Protein AF-A0AAV1QPH6-F1 (afdb_monomer_lite)

InterPro domains:
  IPR007803 Aspartyl/asparaginy/proline hydroxylase [PF05118] (156-274)
  IPR011990 Tetratricopeptide-like helical domain superfamily [G3DSA:1.25.40.10] (2-126)
  IPR011990 Tetratricopeptide-like helical domain superfamily [SSF48452] (5-108)
  IPR019734 Tetratricopeptide repeat [PS50005] (19-52)
  IPR027443 Isopenicillin N synthase-like superfamily [G3DSA:2.60.120.330] (128-274)
  IPR039038 Aspartyl/asparaginyl beta-hydroxylase family [PTHR12366] (1-274)

Secondary structure (DSSP, 8-state):
-HHHHHHHHHHHHH-TT-HHHHHHHHHHHHHTT-HHHHHHHHHHHHHH-TT-HHHHHHHHHHHHHTT-HHHHHHHHHHHHHH--TTT--HHHHHHHHHHHHHTT-TTHHHHHHHHHHTTSSSSSS---SS--TT----S---HHHHS-HHHHHHHHHTHHHHHHHHHHHHHTT-S-SEEP-SS-EEES-EEEEEEEETTEE-TTHHHHSHHHHHHHTT-HHHHT-TT-EEEEEEE-TT-EE-----S-SS-------SS--SSS---EETTEE-

Structure (mmCIF, N/CA/C/O backbone):
data_AF-A0AAV1QPH6-F1
#
_entry.id   AF-A0AAV1QPH6-F1
#
loop_
_atom_site.group_PDB
_atom_site.id
_atom_site.type_symbol
_atom_site.label_atom_id
_atom_site.label_alt_id
_atom_site.label_comp_id
_atom_site.label_asym_id
_atom_site.label_entity_id
_atom_site.label_seq_id
_atom_site.pdbx_PDB_ins_code
_atom_site.Cartn_x
_atom_site.Cartn_y
_atom_site.Cartn_z
_atom_site.occupancy
_atom_site.B_iso_or_equiv
_atom_site.auth_seq_id
_atom_site.auth_comp_id
_atom_site.auth_asym_id
_atom_site.auth_atom_id
_atom_site.pdbx_PDB_model_num
ATOM 1 N N . MET A 1 1 ? 14.556 -19.081 -4.563 1.00 64.88 1 MET A N 1
ATOM 2 C CA . MET A 1 1 ? 14.954 -17.697 -4.914 1.00 64.88 1 MET A CA 1
ATOM 3 C C . MET A 1 1 ? 16.470 -17.529 -4.972 1.00 64.88 1 MET A C 1
ATOM 5 O O . MET A 1 1 ? 16.957 -17.259 -6.055 1.00 64.88 1 MET A O 1
ATOM 9 N N . ARG A 1 2 ? 17.249 -17.807 -3.910 1.00 77.38 2 ARG A N 1
ATOM 10 C CA . ARG A 1 2 ? 18.730 -17.693 -3.964 1.00 77.38 2 ARG A CA 1
ATOM 11 C C . ARG A 1 2 ? 19.412 -18.544 -5.055 1.00 77.38 2 ARG A C 1
ATOM 13 O O . ARG A 1 2 ? 20.317 -18.057 -5.712 1.00 77.38 2 ARG A O 1
ATOM 20 N N . GLY A 1 3 ? 18.938 -19.769 -5.310 1.00 83.75 3 GLY A N 1
ATOM 21 C CA . GLY A 1 3 ? 19.447 -20.595 -6.422 1.00 83.75 3 GLY A CA 1
ATOM 22 C C . GLY A 1 3 ? 19.100 -20.065 -7.824 1.00 83.75 3 GLY A C 1
ATOM 23 O O . GLY A 1 3 ? 19.845 -20.299 -8.769 1.00 83.75 3 GLY A O 1
ATOM 24 N N . SER A 1 4 ? 18.005 -19.303 -7.952 1.00 88.06 4 SER A N 1
ATOM 25 C CA . SER A 1 4 ? 17.640 -18.636 -9.211 1.00 88.06 4 SER A CA 1
ATOM 26 C C . SER A 1 4 ? 18.596 -17.486 -9.509 1.00 88.06 4 SER A C 1
ATOM 28 O O . SER A 1 4 ? 19.025 -17.345 -10.646 1.00 88.06 4 SER A O 1
ATOM 30 N N . LEU A 1 5 ? 18.966 -16.711 -8.481 1.00 92.00 5 LEU A N 1
ATOM 31 C CA . LEU A 1 5 ? 19.903 -15.598 -8.623 1.00 92.00 5 LEU A CA 1
ATOM 32 C C . LEU A 1 5 ? 21.256 -16.076 -9.161 1.00 92.00 5 LEU A C 1
ATOM 34 O O . LEU A 1 5 ? 21.695 -15.589 -10.190 1.00 92.00 5 LEU A O 1
ATOM 38 N N . ALA A 1 6 ? 21.853 -17.100 -8.540 1.00 92.50 6 ALA A N 1
ATOM 39 C CA . ALA A 1 6 ? 23.135 -17.651 -8.992 1.00 92.50 6 ALA A CA 1
ATOM 40 C C . ALA A 1 6 ? 23.088 -18.173 -10.444 1.00 92.50 6 ALA A C 1
ATOM 42 O O . ALA A 1 6 ? 24.078 -18.116 -11.171 1.00 92.50 6 ALA A O 1
ATOM 43 N N . THR A 1 7 ? 21.930 -18.683 -10.876 1.00 95.94 7 THR A N 1
ATOM 44 C CA . THR A 1 7 ? 21.728 -19.130 -12.261 1.00 95.94 7 THR A CA 1
ATOM 45 C C . THR A 1 7 ? 21.678 -17.940 -13.220 1.00 95.94 7 THR A C 1
ATOM 47 O O . THR A 1 7 ? 22.348 -17.969 -14.248 1.00 95.94 7 THR A O 1
ATOM 50 N N . LEU A 1 8 ? 20.938 -16.884 -12.871 1.00 95.81 8 LEU A N 1
ATOM 51 C CA . LEU A 1 8 ? 20.831 -15.661 -13.672 1.00 95.81 8 LEU A CA 1
ATOM 52 C C . LEU A 1 8 ? 22.159 -14.899 -13.747 1.00 95.81 8 LEU A C 1
ATOM 54 O O . LEU A 1 8 ? 22.544 -14.467 -14.827 1.00 95.81 8 LEU A O 1
ATOM 58 N N . GLU A 1 9 ? 22.912 -14.818 -12.648 1.00 94.69 9 GLU A N 1
ATOM 59 C CA . GLU A 1 9 ? 24.262 -14.238 -12.636 1.00 94.69 9 GLU A CA 1
ATOM 60 C C . GLU A 1 9 ? 25.189 -14.982 -13.609 1.00 94.69 9 GLU A C 1
ATOM 62 O O . GLU A 1 9 ? 25.898 -14.357 -14.398 1.00 94.69 9 GLU A O 1
ATOM 67 N N . LYS A 1 10 ? 25.141 -16.321 -13.617 1.00 95.94 10 LYS A N 1
ATOM 68 C CA . LYS A 1 10 ? 25.910 -17.134 -14.567 1.00 95.94 10 LYS A CA 1
ATOM 69 C C . LYS A 1 10 ? 25.444 -16.939 -16.013 1.00 95.94 10 LYS A C 1
ATOM 71 O O . LYS A 1 10 ? 26.278 -16.917 -16.913 1.00 95.94 10 LYS A O 1
ATOM 76 N N . LEU A 1 11 ? 24.139 -16.808 -16.251 1.00 96.38 11 LEU A N 1
ATOM 77 C CA . LEU A 1 11 ? 23.600 -16.559 -17.590 1.00 96.38 11 LEU A CA 1
ATOM 78 C C . LEU A 1 11 ? 24.060 -15.204 -18.136 1.00 96.38 11 LEU A C 1
ATOM 80 O O . LEU A 1 11 ? 24.560 -15.157 -19.253 1.00 96.38 11 LEU A O 1
ATOM 84 N N . VAL A 1 12 ? 23.995 -14.140 -17.334 1.00 96.25 12 VAL A N 1
ATOM 85 C CA . VAL A 1 12 ? 24.482 -12.808 -17.732 1.00 96.25 12 VAL A CA 1
ATOM 86 C C . VAL A 1 12 ? 25.997 -12.808 -17.972 1.00 96.25 12 VAL A C 1
ATOM 88 O O . VAL A 1 12 ? 26.466 -12.148 -18.891 1.00 96.25 12 VAL A O 1
ATOM 91 N N . GLN A 1 13 ? 26.776 -13.591 -17.216 1.00 95.12 13 GLN A N 1
ATOM 92 C CA . GLN A 1 13 ? 28.212 -13.763 -17.487 1.00 95.12 13 GLN A CA 1
ATOM 93 C C . GLN A 1 13 ? 28.491 -14.458 -18.828 1.00 95.12 13 GLN A C 1
ATOM 95 O O . GLN A 1 13 ? 29.463 -14.121 -19.500 1.00 95.12 13 GLN A O 1
ATOM 100 N N . LEU A 1 14 ? 27.672 -15.444 -19.204 1.00 96.94 14 LEU A N 1
ATOM 101 C CA . LEU A 1 14 ? 27.815 -16.172 -20.469 1.00 96.94 14 LEU A CA 1
ATOM 102 C C . LEU A 1 14 ? 27.287 -15.372 -21.669 1.00 96.94 14 LEU A C 1
ATOM 104 O O . LEU A 1 14 ? 27.797 -15.537 -22.775 1.00 96.94 14 LEU A O 1
ATOM 108 N N . PHE A 1 15 ? 26.296 -14.506 -21.447 1.00 95.81 15 PHE A N 1
ATOM 109 C CA . PHE A 1 15 ? 25.613 -13.715 -22.472 1.00 95.81 15 PHE A CA 1
ATOM 110 C C . PHE A 1 15 ? 25.538 -12.229 -22.061 1.00 95.81 15 PHE A C 1
ATOM 112 O O . PHE A 1 15 ? 24.456 -11.715 -21.781 1.00 95.81 15 PHE A O 1
ATOM 119 N N . PRO A 1 16 ? 26.676 -11.510 -22.017 1.00 91.50 16 PRO A N 1
ATOM 120 C CA . PRO A 1 16 ? 26.746 -10.157 -21.453 1.00 91.50 16 PRO A CA 1
ATOM 121 C C . PRO A 1 16 ? 25.992 -9.090 -22.258 1.00 91.50 16 PRO A C 1
ATOM 123 O O . PRO A 1 16 ? 25.690 -8.029 -21.717 1.00 91.50 16 PRO A O 1
ATOM 126 N N . GLU A 1 17 ? 25.664 -9.359 -23.520 1.00 90.50 17 GLU A N 1
ATOM 127 C CA . GLU A 1 17 ? 24.919 -8.439 -24.393 1.00 90.50 17 GLU A CA 1
ATOM 128 C C . GLU A 1 17 ? 23.403 -8.706 -24.394 1.00 90.50 17 GLU A C 1
ATOM 130 O O . GLU A 1 17 ? 22.643 -7.965 -25.012 1.00 90.50 17 GLU A O 1
ATOM 135 N N . ASP A 1 18 ? 22.941 -9.752 -23.701 1.00 93.31 18 ASP A N 1
ATOM 136 C CA . ASP A 1 18 ? 21.520 -10.090 -23.635 1.00 93.31 18 ASP A CA 1
ATOM 137 C C . ASP A 1 18 ? 20.810 -9.234 -22.571 1.00 93.31 18 ASP A C 1
ATOM 139 O O . ASP A 1 18 ? 20.876 -9.488 -21.362 1.00 93.31 18 ASP A O 1
ATOM 143 N N . ALA A 1 19 ? 20.128 -8.185 -23.035 1.00 91.50 19 ALA A N 1
ATOM 144 C CA . ALA A 1 19 ? 19.363 -7.279 -22.185 1.00 91.50 19 ALA A CA 1
ATOM 145 C C . ALA A 1 19 ? 18.198 -7.977 -21.462 1.00 91.50 19 ALA A C 1
ATOM 147 O O . ALA A 1 19 ? 17.905 -7.624 -20.320 1.00 91.50 19 ALA A O 1
ATOM 148 N N . ALA A 1 20 ? 17.574 -8.999 -22.059 1.00 93.19 20 ALA A N 1
ATOM 149 C CA . ALA A 1 20 ? 16.479 -9.725 -21.417 1.00 93.19 20 ALA A CA 1
ATOM 150 C C . ALA A 1 20 ? 16.981 -10.528 -20.207 1.00 93.19 20 ALA A C 1
ATOM 152 O O . ALA A 1 20 ? 16.367 -10.484 -19.142 1.00 93.19 20 ALA A O 1
ATOM 153 N N . LEU A 1 21 ? 18.151 -11.169 -20.316 1.00 95.88 21 LEU A N 1
ATOM 154 C CA . LEU A 1 21 ? 18.775 -11.863 -19.182 1.00 95.88 21 LEU A CA 1
ATOM 155 C C . LEU A 1 21 ? 19.196 -10.903 -18.061 1.00 95.88 21 LEU A C 1
ATOM 157 O O . LEU A 1 21 ? 19.063 -11.237 -16.879 1.00 95.88 21 LEU A O 1
ATOM 161 N N . LYS A 1 22 ? 19.669 -9.699 -18.406 1.00 95.94 22 LYS A N 1
ATOM 162 C CA . LYS A 1 22 ? 19.924 -8.642 -17.413 1.00 95.94 22 LYS A CA 1
ATOM 163 C C . LYS A 1 22 ? 18.627 -8.184 -16.746 1.00 95.94 22 LYS A C 1
ATOM 165 O O . LYS A 1 22 ? 18.582 -8.074 -15.524 1.00 95.94 22 LYS A O 1
ATOM 170 N N . ASN A 1 23 ? 17.562 -7.987 -17.514 1.00 95.81 23 ASN A N 1
ATOM 171 C CA . ASN A 1 23 ? 16.246 -7.637 -16.987 1.00 95.81 23 ASN A CA 1
ATOM 172 C C . ASN A 1 23 ? 15.730 -8.703 -15.998 1.00 95.81 23 ASN A C 1
ATOM 174 O O . ASN A 1 23 ? 15.344 -8.364 -14.876 1.00 95.81 23 ASN A O 1
ATOM 178 N N . ASP A 1 24 ? 15.839 -9.990 -16.334 1.00 96.19 24 ASP A N 1
ATOM 179 C CA . ASP A 1 24 ? 15.482 -11.095 -15.433 1.00 96.19 24 ASP A CA 1
ATOM 180 C C . ASP A 1 24 ? 16.341 -11.122 -14.157 1.00 96.19 24 ASP A C 1
ATOM 182 O O . ASP A 1 24 ? 15.832 -11.350 -13.051 1.00 96.19 24 ASP A O 1
ATOM 186 N N . LEU A 1 25 ? 17.645 -10.845 -14.277 1.00 96.69 25 LEU A N 1
ATOM 187 C CA . LEU A 1 25 ? 18.543 -10.698 -13.129 1.00 96.69 25 LEU A CA 1
ATOM 188 C C . LEU A 1 25 ? 18.096 -9.543 -12.213 1.00 96.69 25 LEU A C 1
ATOM 190 O O . LEU A 1 25 ? 18.049 -9.703 -10.989 1.00 96.69 25 LEU A O 1
ATOM 194 N N . GLY A 1 26 ? 17.703 -8.408 -12.795 1.00 96.69 26 GLY A N 1
ATOM 195 C CA . GLY A 1 26 ? 17.138 -7.270 -12.072 1.00 96.69 26 GLY A CA 1
ATOM 196 C C . GLY A 1 26 ? 15.878 -7.645 -11.285 1.00 96.69 26 GLY A C 1
ATOM 197 O O . GLY A 1 26 ? 15.762 -7.318 -10.099 1.00 96.69 26 GLY A O 1
ATOM 198 N N . VAL A 1 27 ? 14.955 -8.398 -11.894 1.00 96.12 27 VAL A N 1
ATOM 199 C CA . VAL A 1 27 ? 13.762 -8.933 -11.211 1.00 96.12 27 VAL A CA 1
ATOM 200 C C . VAL A 1 27 ? 14.148 -9.861 -10.057 1.00 96.12 27 VAL A C 1
ATOM 202 O O . VAL A 1 27 ? 13.572 -9.761 -8.971 1.00 96.12 27 VAL A O 1
ATOM 205 N N . ALA A 1 28 ? 15.133 -10.742 -10.242 1.00 95.88 28 ALA A N 1
ATOM 206 C CA . ALA A 1 28 ? 15.574 -11.649 -9.185 1.00 95.88 28 ALA A CA 1
ATOM 207 C C . ALA A 1 28 ? 16.140 -10.906 -7.964 1.00 95.88 28 ALA A C 1
ATOM 209 O O . ALA A 1 28 ? 15.835 -11.290 -6.828 1.00 95.88 28 ALA A O 1
ATOM 210 N N . TYR A 1 29 ? 16.895 -9.823 -8.176 1.00 96.25 29 TYR A N 1
ATOM 211 C CA . TYR A 1 29 ? 17.341 -8.951 -7.088 1.00 96.25 29 TYR A CA 1
ATOM 212 C C . TYR A 1 29 ? 16.157 -8.293 -6.360 1.00 96.25 29 TYR A C 1
ATOM 214 O O . TYR A 1 29 ? 16.103 -8.350 -5.129 1.00 96.25 29 TYR A O 1
ATOM 222 N N . LEU A 1 30 ? 15.161 -7.766 -7.087 1.00 94.44 30 LEU A N 1
ATOM 223 C CA . LEU A 1 30 ? 13.949 -7.183 -6.485 1.00 94.44 30 LEU A CA 1
ATOM 224 C C . LEU A 1 30 ? 13.175 -8.192 -5.631 1.00 94.44 30 LEU A C 1
ATOM 226 O O . LEU A 1 30 ? 12.764 -7.881 -4.513 1.00 94.44 30 LEU A O 1
ATOM 230 N N . LEU A 1 31 ? 13.005 -9.420 -6.123 1.00 92.81 31 LEU A N 1
ATOM 231 C CA . LEU A 1 31 ? 12.319 -10.484 -5.389 1.00 92.81 31 LEU A CA 1
ATOM 232 C C . LEU A 1 31 ? 13.048 -10.871 -4.093 1.00 92.81 31 LEU A C 1
ATOM 234 O O . LEU A 1 31 ? 12.416 -11.304 -3.129 1.00 92.81 31 LEU A O 1
ATOM 238 N N . LEU A 1 32 ? 14.372 -10.711 -4.051 1.00 93.31 32 LEU A N 1
ATOM 239 C CA . LEU A 1 32 ? 15.190 -10.925 -2.856 1.00 93.31 32 LEU A CA 1
ATOM 240 C C . LEU A 1 32 ? 15.260 -9.694 -1.936 1.00 93.31 32 LEU A C 1
ATOM 242 O O . LEU A 1 32 ? 15.860 -9.788 -0.864 1.00 93.31 32 LEU A O 1
ATOM 246 N N . GLY A 1 33 ? 14.638 -8.575 -2.321 1.00 92.00 33 GLY A N 1
ATOM 247 C CA . GLY A 1 33 ? 14.677 -7.307 -1.592 1.00 92.00 33 GLY A CA 1
ATOM 248 C C . GLY A 1 33 ? 15.975 -6.516 -1.779 1.00 92.00 33 GLY A C 1
ATOM 249 O O . GLY A 1 33 ? 16.202 -5.544 -1.059 1.00 92.00 33 GLY A O 1
ATOM 250 N N . ASP A 1 34 ? 16.833 -6.907 -2.725 1.00 94.38 34 ASP A N 1
ATOM 251 C CA . ASP A 1 34 ? 18.059 -6.180 -3.051 1.00 94.38 34 ASP A CA 1
ATOM 252 C C . ASP A 1 34 ? 17.788 -5.094 -4.100 1.00 94.38 34 ASP A C 1
ATOM 254 O O . ASP A 1 34 ? 18.141 -5.205 -5.277 1.00 94.38 34 ASP A O 1
ATOM 258 N N . ASN A 1 35 ? 17.152 -4.008 -3.659 1.00 94.19 35 ASN A N 1
ATOM 259 C CA . ASN A 1 35 ? 16.847 -2.875 -4.533 1.00 94.19 35 ASN A CA 1
ATOM 260 C C . ASN A 1 35 ? 18.121 -2.219 -5.091 1.00 94.19 35 ASN A C 1
ATOM 262 O O . ASN A 1 35 ? 18.100 -1.713 -6.208 1.00 94.19 35 ASN A O 1
ATOM 266 N N . LYS A 1 36 ? 19.239 -2.252 -4.349 1.00 95.50 36 LYS A N 1
ATOM 267 C CA . LYS A 1 36 ? 20.522 -1.681 -4.795 1.00 95.50 36 LYS A CA 1
ATOM 268 C C . LYS A 1 36 ? 21.142 -2.514 -5.915 1.00 95.50 36 LYS A C 1
ATOM 270 O O . LYS A 1 36 ? 21.646 -1.950 -6.884 1.00 95.50 36 LYS A O 1
ATOM 275 N N . GLY A 1 37 ? 21.111 -3.840 -5.788 1.00 95.75 37 GLY A N 1
ATOM 276 C CA . GLY A 1 37 ? 21.521 -4.774 -6.833 1.00 95.75 37 GLY A CA 1
ATOM 277 C C . GLY A 1 37 ? 20.697 -4.587 -8.100 1.00 95.75 37 GLY A C 1
ATOM 278 O O . GLY A 1 37 ? 21.265 -4.308 -9.152 1.00 95.75 37 GLY A O 1
ATOM 279 N N . ALA A 1 38 ? 19.368 -4.618 -7.969 1.00 97.38 38 ALA A N 1
ATOM 280 C CA . ALA A 1 38 ? 18.451 -4.419 -9.089 1.00 97.38 38 ALA A CA 1
ATOM 281 C C . ALA A 1 38 ? 18.676 -3.080 -9.803 1.00 97.38 38 ALA A C 1
ATOM 283 O O . ALA A 1 38 ? 18.704 -3.026 -11.029 1.00 97.38 38 ALA A O 1
ATOM 284 N N . LYS A 1 39 ? 18.881 -2.002 -9.038 1.00 98.06 39 LYS A N 1
ATOM 285 C CA . LYS A 1 39 ? 19.096 -0.664 -9.590 1.00 98.06 39 LYS A CA 1
ATOM 286 C C . LYS A 1 39 ? 20.301 -0.603 -10.520 1.00 98.06 39 LYS A C 1
ATOM 288 O O . LYS A 1 39 ? 20.164 -0.104 -11.628 1.00 98.06 39 LYS A O 1
ATOM 293 N N . ARG A 1 40 ? 21.442 -1.146 -10.082 1.00 97.50 40 ARG A N 1
ATOM 294 C CA . ARG A 1 40 ? 22.673 -1.180 -10.888 1.00 97.50 40 ARG A CA 1
ATOM 295 C C . ARG A 1 40 ? 22.456 -1.922 -12.202 1.00 97.50 40 ARG A C 1
ATOM 297 O O . ARG A 1 40 ? 22.863 -1.437 -13.246 1.00 97.50 40 ARG A O 1
ATOM 304 N N . VAL A 1 41 ? 21.758 -3.058 -12.148 1.00 97.56 41 VAL A N 1
ATOM 305 C CA . VAL A 1 41 ? 21.449 -3.853 -13.343 1.00 97.56 41 VAL A CA 1
ATOM 306 C C . VAL A 1 41 ? 20.621 -3.046 -14.344 1.00 97.56 41 VAL A C 1
ATOM 308 O O . VAL A 1 41 ? 20.974 -2.990 -15.518 1.00 97.56 41 VAL A O 1
ATOM 311 N N . TYR A 1 42 ? 19.560 -2.368 -13.899 1.00 98.25 42 TYR A N 1
ATOM 312 C CA . TYR A 1 42 ? 18.749 -1.551 -14.807 1.00 98.25 42 TYR A CA 1
ATOM 313 C C . TYR A 1 42 ? 19.470 -0.283 -15.286 1.00 98.25 42 TYR A C 1
ATOM 315 O O . TYR A 1 42 ? 19.230 0.150 -16.408 1.00 98.25 42 TYR A O 1
ATOM 323 N N . GLU A 1 43 ? 20.384 0.288 -14.496 1.00 97.88 43 GLU A N 1
ATOM 324 C CA . GLU A 1 43 ? 21.266 1.375 -14.951 1.00 97.88 43 GLU A CA 1
ATOM 325 C C . GLU A 1 43 ? 22.194 0.906 -16.082 1.00 97.88 43 GLU A C 1
ATOM 327 O O . GLU A 1 43 ? 22.349 1.616 -17.074 1.00 97.88 43 GLU A O 1
ATOM 332 N N . GLU A 1 44 ? 22.753 -0.304 -15.988 1.00 96.31 44 GLU A N 1
ATOM 333 C CA . GLU A 1 44 ? 23.561 -0.906 -17.057 1.00 96.31 44 GLU A CA 1
ATOM 334 C C . GLU A 1 44 ? 22.738 -1.190 -18.321 1.00 96.31 44 GLU A C 1
ATOM 336 O O . GLU A 1 44 ? 23.205 -0.915 -19.427 1.00 96.31 44 GLU A O 1
ATOM 341 N N . VAL A 1 45 ? 21.510 -1.706 -18.177 1.00 97.19 45 VAL A N 1
ATOM 342 C CA . VAL A 1 45 ? 20.609 -1.932 -19.322 1.00 97.19 45 VAL A CA 1
ATOM 343 C C . VAL A 1 45 ? 20.271 -0.608 -20.003 1.00 97.19 45 VAL A C 1
ATOM 345 O O . VAL A 1 45 ? 20.457 -0.485 -21.210 1.00 97.19 45 VAL A O 1
ATOM 348 N N . LEU A 1 46 ? 19.857 0.411 -19.244 1.00 97.69 46 LEU A N 1
ATOM 349 C CA . LEU A 1 46 ? 19.465 1.714 -19.792 1.00 97.69 46 LEU A CA 1
ATOM 350 C C . LEU A 1 46 ? 20.645 2.513 -20.365 1.00 97.69 46 LEU A C 1
ATOM 352 O O . LEU A 1 46 ? 20.432 3.361 -21.229 1.00 97.69 46 LEU A O 1
ATOM 356 N N . ALA A 1 47 ? 21.882 2.242 -19.934 1.00 96.12 47 ALA A N 1
ATOM 357 C CA . ALA A 1 47 ? 23.078 2.835 -20.531 1.00 96.12 47 ALA A CA 1
ATOM 358 C C . ALA A 1 47 ? 23.332 2.337 -21.966 1.00 96.12 47 ALA A C 1
ATOM 360 O O . ALA A 1 47 ? 23.862 3.085 -22.788 1.00 96.12 47 ALA A O 1
ATOM 361 N N . VAL A 1 48 ? 22.953 1.091 -22.270 1.00 94.44 48 VAL A N 1
ATOM 362 C CA . VAL A 1 48 ? 23.129 0.470 -23.595 1.00 94.44 48 VAL A CA 1
ATOM 363 C C . VAL A 1 48 ? 21.868 0.604 -24.449 1.00 94.44 48 VAL A C 1
ATOM 365 O O . VAL A 1 48 ? 21.949 0.922 -25.635 1.00 94.44 48 VAL A O 1
ATOM 368 N N . ALA A 1 49 ? 20.699 0.409 -23.842 1.00 94.88 49 ALA A N 1
ATOM 369 C CA . ALA A 1 49 ? 19.391 0.481 -24.476 1.00 94.88 49 ALA A CA 1
ATOM 370 C C . ALA A 1 49 ? 18.486 1.491 -23.740 1.00 94.88 49 ALA A C 1
ATOM 372 O O . ALA A 1 49 ? 17.577 1.095 -23.009 1.00 94.88 49 ALA A O 1
ATOM 373 N N . PRO A 1 50 ? 18.660 2.812 -23.960 1.00 96.50 50 PRO A N 1
ATOM 374 C CA . PRO A 1 50 ? 17.846 3.843 -23.302 1.00 96.50 50 PRO A CA 1
ATOM 375 C C . PRO A 1 50 ? 16.344 3.766 -23.610 1.00 96.50 50 PRO A C 1
ATOM 377 O O . PRO A 1 50 ? 15.548 4.447 -22.969 1.00 96.50 50 PRO A O 1
ATOM 380 N N . GLY A 1 51 ? 15.955 2.999 -24.632 1.00 96.19 51 GLY A N 1
ATOM 381 C CA . GLY A 1 51 ? 14.568 2.767 -25.028 1.00 96.19 51 GLY A CA 1
ATOM 382 C C . GLY A 1 51 ? 13.892 1.575 -24.345 1.00 96.19 51 GLY A C 1
ATOM 383 O O . GLY A 1 51 ? 12.679 1.482 -24.473 1.00 96.19 51 GLY A O 1
ATOM 384 N N . ASP A 1 52 ? 14.635 0.719 -23.629 1.00 97.94 52 ASP A N 1
ATOM 385 C CA . ASP A 1 52 ? 14.118 -0.523 -23.029 1.00 97.94 52 ASP A CA 1
ATOM 386 C C . ASP A 1 52 ? 13.026 -0.213 -21.991 1.00 97.94 52 ASP A C 1
ATOM 388 O O . ASP A 1 52 ? 13.279 0.306 -20.897 1.00 97.94 52 ASP A O 1
ATOM 392 N N . GLY A 1 53 ? 11.779 -0.481 -22.367 1.00 98.31 53 GLY A N 1
ATOM 393 C CA . GLY A 1 53 ? 10.594 -0.158 -21.589 1.00 98.31 53 GLY A CA 1
ATOM 394 C C . GLY A 1 53 ? 10.496 -0.981 -20.311 1.00 98.31 53 GLY A C 1
ATOM 395 O O . GLY A 1 53 ? 10.081 -0.457 -19.271 1.00 98.31 53 GLY A O 1
ATOM 396 N N . PHE A 1 54 ? 10.933 -2.243 -20.358 1.00 98.38 54 PHE A N 1
ATOM 397 C CA . PHE A 1 54 ? 10.974 -3.125 -19.193 1.00 98.38 54 PHE A CA 1
ATOM 398 C C . PHE A 1 54 ? 11.930 -2.592 -18.119 1.00 98.38 54 PHE A C 1
ATOM 400 O O . PHE A 1 54 ? 11.558 -2.489 -16.943 1.00 98.38 54 PHE A O 1
ATOM 407 N N . ALA A 1 55 ? 13.140 -2.196 -18.507 1.00 98.38 55 ALA A N 1
ATOM 408 C CA . ALA A 1 55 ? 14.118 -1.601 -17.612 1.00 98.38 55 ALA A CA 1
ATOM 409 C C . ALA A 1 55 ? 13.622 -0.258 -17.065 1.00 98.38 55 ALA A C 1
ATOM 411 O O . ALA A 1 55 ? 13.760 -0.004 -15.866 1.00 98.38 55 ALA A O 1
ATOM 412 N N . LYS A 1 56 ? 12.964 0.571 -17.892 1.00 98.75 56 LYS A N 1
ATOM 413 C CA . LYS A 1 56 ? 12.371 1.844 -17.448 1.00 98.75 56 LYS A CA 1
ATOM 414 C C . LYS A 1 56 ? 11.332 1.655 -16.343 1.00 98.75 56 LYS A C 1
ATOM 416 O O . LYS A 1 56 ? 11.454 2.294 -15.297 1.00 98.75 56 LYS A O 1
ATOM 421 N N . VAL A 1 57 ? 10.342 0.771 -16.513 1.00 98.62 57 VAL A N 1
ATOM 422 C CA . VAL A 1 57 ? 9.306 0.589 -15.476 1.00 98.62 57 VAL A CA 1
ATOM 423 C C . VAL A 1 57 ? 9.892 0.078 -14.156 1.00 98.62 57 VAL A C 1
ATOM 425 O O . VAL A 1 57 ? 9.501 0.547 -13.083 1.00 98.62 57 VAL A O 1
ATOM 428 N N . HIS A 1 58 ? 10.876 -0.824 -14.207 1.00 98.62 58 HIS A N 1
ATOM 429 C CA . HIS A 1 58 ? 11.516 -1.350 -13.002 1.00 98.62 58 HIS A CA 1
ATOM 430 C C . HIS A 1 58 ? 12.460 -0.334 -12.349 1.00 98.62 58 HIS A C 1
ATOM 432 O O . HIS A 1 58 ? 12.456 -0.204 -11.123 1.00 98.62 58 HIS A O 1
ATOM 438 N N . TYR A 1 59 ? 13.214 0.437 -13.135 1.00 98.62 59 TYR A N 1
ATOM 439 C CA . TYR A 1 59 ? 14.039 1.526 -12.618 1.00 98.62 59 TYR A CA 1
ATOM 440 C C . TYR A 1 59 ? 13.175 2.599 -11.949 1.00 98.62 59 TYR A C 1
ATOM 442 O O . TYR A 1 59 ? 13.423 2.969 -10.800 1.00 98.62 59 TYR A O 1
ATOM 450 N N . GLY A 1 60 ? 12.092 3.023 -12.605 1.00 98.56 60 GLY A N 1
ATOM 451 C CA . GLY A 1 60 ? 11.121 3.957 -12.039 1.00 98.56 60 GLY A CA 1
ATOM 452 C C . GLY A 1 60 ? 10.480 3.431 -10.748 1.00 98.56 60 GLY A C 1
ATOM 453 O O . GLY A 1 60 ? 10.400 4.156 -9.754 1.00 98.56 60 GLY A O 1
ATOM 454 N N . PHE A 1 61 ? 10.110 2.147 -10.700 1.00 98.19 61 PHE A N 1
ATOM 455 C CA . PHE A 1 61 ? 9.632 1.495 -9.476 1.00 98.19 61 PHE A CA 1
ATOM 456 C C . PHE A 1 61 ? 10.659 1.580 -8.333 1.00 98.19 61 PHE A C 1
ATOM 458 O O . PHE A 1 61 ? 10.303 1.931 -7.203 1.00 98.19 61 PHE A O 1
ATOM 465 N N . ILE A 1 62 ? 11.938 1.315 -8.622 1.00 97.94 62 ILE A N 1
ATOM 466 C CA . ILE A 1 62 ? 13.022 1.403 -7.637 1.00 97.94 62 ILE A CA 1
ATOM 467 C C . ILE A 1 62 ? 13.197 2.840 -7.144 1.00 97.94 62 ILE A C 1
ATOM 469 O O . ILE A 1 62 ? 13.208 3.050 -5.930 1.00 97.94 62 ILE A O 1
ATOM 473 N N . LEU A 1 63 ? 13.273 3.829 -8.042 1.00 98.19 63 LEU A N 1
ATOM 474 C CA . LEU A 1 63 ? 13.381 5.246 -7.669 1.00 98.19 63 LEU A CA 1
ATOM 475 C C . LEU A 1 63 ? 12.249 5.647 -6.722 1.00 98.19 63 LEU A C 1
ATOM 477 O O . LEU A 1 63 ? 12.487 6.232 -5.663 1.00 98.19 63 LEU A O 1
ATOM 481 N N . LYS A 1 64 ? 11.018 5.242 -7.036 1.00 96.75 64 LYS A N 1
ATOM 482 C CA . LYS A 1 64 ? 9.872 5.513 -6.175 1.00 96.75 64 LYS A CA 1
ATOM 483 C C . LYS A 1 64 ? 10.015 4.861 -4.793 1.00 96.75 64 LYS A C 1
ATOM 485 O O . LYS A 1 64 ? 9.651 5.478 -3.790 1.00 96.75 64 LYS A O 1
ATOM 490 N N . SER A 1 65 ? 10.540 3.635 -4.721 1.00 93.00 65 SER A N 1
ATOM 491 C CA . SER A 1 65 ? 10.811 2.948 -3.446 1.00 93.00 65 SER A CA 1
ATOM 492 C C . SER A 1 65 ? 11.888 3.652 -2.606 1.00 93.00 65 SER A C 1
ATOM 494 O O . SER A 1 65 ? 11.813 3.635 -1.381 1.00 93.00 65 SER A O 1
ATOM 496 N N . GLU A 1 66 ? 12.829 4.348 -3.254 1.00 94.31 66 GLU A N 1
ATOM 497 C CA . GLU A 1 66 ? 13.829 5.226 -2.625 1.00 94.31 66 GLU A CA 1
ATOM 498 C C . GLU A 1 66 ? 13.272 6.624 -2.280 1.00 94.31 66 GLU A C 1
ATOM 500 O O . GLU A 1 66 ? 14.033 7.517 -1.912 1.00 94.31 66 GLU A O 1
ATOM 505 N N . ASN A 1 67 ? 11.957 6.836 -2.411 1.00 94.25 67 ASN A N 1
ATOM 506 C CA . ASN A 1 67 ? 11.278 8.124 -2.239 1.00 94.25 67 ASN A CA 1
ATOM 507 C C . ASN A 1 67 ? 11.720 9.222 -3.233 1.00 94.25 67 ASN A C 1
ATOM 509 O O . ASN A 1 67 ? 11.458 10.404 -3.013 1.00 94.25 67 ASN A O 1
ATOM 513 N N . LYS A 1 68 ? 12.338 8.839 -4.356 1.00 97.00 68 LYS A N 1
ATOM 514 C CA . LYS A 1 68 ? 12.660 9.712 -5.497 1.00 97.00 68 LYS A CA 1
ATOM 515 C C . LYS A 1 68 ? 11.441 9.850 -6.403 1.00 97.00 68 LYS A C 1
ATOM 517 O O . LYS A 1 68 ? 11.357 9.268 -7.486 1.00 97.00 68 LYS A O 1
ATOM 522 N N . ILE A 1 69 ? 10.412 10.503 -5.858 1.00 97.62 69 ILE A N 1
ATOM 523 C CA . ILE A 1 69 ? 9.063 10.507 -6.431 1.00 97.62 69 ILE A CA 1
ATOM 524 C C . ILE A 1 69 ? 9.056 11.181 -7.803 1.00 97.62 69 ILE A C 1
ATOM 526 O O . ILE A 1 69 ? 8.609 10.564 -8.768 1.00 97.62 69 ILE A O 1
ATOM 530 N N . ALA A 1 70 ? 9.579 12.404 -7.906 1.00 98.12 70 ALA A N 1
ATOM 531 C CA . ALA A 1 70 ? 9.582 13.155 -9.158 1.00 98.12 70 ALA A CA 1
ATOM 532 C C . ALA A 1 70 ? 10.429 12.461 -10.236 1.00 98.12 70 ALA A C 1
ATOM 534 O O . ALA A 1 70 ? 9.999 12.362 -11.383 1.00 98.12 70 ALA A O 1
ATOM 535 N N . GLU A 1 71 ? 11.587 11.906 -9.860 1.00 98.44 71 GLU A N 1
ATOM 536 C CA . GLU A 1 71 ? 12.458 11.195 -10.796 1.00 98.44 71 GLU A CA 1
ATOM 537 C C . GLU A 1 71 ? 11.838 9.884 -11.295 1.00 98.44 71 GLU A C 1
ATOM 539 O O . GLU A 1 71 ? 12.123 9.469 -12.412 1.00 98.44 71 GLU A O 1
ATOM 544 N N . SER A 1 72 ? 10.979 9.229 -10.504 1.00 98.69 72 SER A N 1
ATOM 545 C CA . SER A 1 72 ? 10.343 7.961 -10.897 1.00 98.69 72 SER A CA 1
ATOM 546 C C . SER A 1 72 ? 9.311 8.091 -12.019 1.00 98.69 72 SER A C 1
ATOM 548 O O . SER A 1 72 ? 9.136 7.157 -12.804 1.00 98.69 72 SER A O 1
ATOM 550 N N . ILE A 1 73 ? 8.630 9.237 -12.093 1.00 98.81 73 ILE A N 1
ATOM 551 C CA . ILE A 1 73 ? 7.483 9.471 -12.979 1.00 98.81 73 ILE A CA 1
ATOM 552 C C . ILE A 1 73 ? 7.829 9.280 -14.463 1.00 98.81 73 ILE A C 1
ATOM 554 O O . ILE A 1 73 ? 7.131 8.489 -15.099 1.00 98.81 73 ILE A O 1
ATOM 558 N N . PRO A 1 74 ? 8.864 9.933 -15.038 1.00 98.62 74 PRO A N 1
ATOM 559 C CA . PRO A 1 74 ? 9.166 9.781 -16.463 1.00 98.62 74 PRO A CA 1
ATOM 560 C C . PRO A 1 74 ? 9.488 8.331 -16.837 1.00 98.62 74 PRO A C 1
ATOM 562 O O . PRO A 1 74 ? 8.952 7.829 -17.817 1.00 98.62 74 PRO A O 1
ATOM 565 N N . TYR A 1 75 ? 10.258 7.612 -16.015 1.00 98.81 75 TYR A N 1
ATOM 566 C CA . TYR A 1 75 ? 10.601 6.211 -16.279 1.00 98.81 75 TYR A CA 1
ATOM 567 C C . TYR A 1 75 ? 9.387 5.279 -16.218 1.00 98.81 75 TYR A C 1
ATOM 569 O O . TYR A 1 75 ? 9.199 4.450 -17.106 1.00 98.81 75 TYR A O 1
ATOM 577 N N . LEU A 1 76 ? 8.533 5.424 -15.200 1.00 98.81 76 LEU A N 1
ATOM 578 C CA . LEU A 1 76 ? 7.301 4.637 -15.104 1.00 98.81 76 LEU A CA 1
ATOM 579 C C . LEU A 1 76 ? 6.362 4.924 -16.280 1.00 98.81 76 LEU A C 1
ATOM 581 O O . LEU A 1 76 ? 5.795 3.993 -16.849 1.00 98.81 76 LEU A O 1
ATOM 585 N N . LYS A 1 77 ? 6.214 6.201 -16.646 1.00 98.75 77 LYS A N 1
ATOM 586 C CA . LYS A 1 77 ? 5.362 6.641 -17.749 1.00 98.75 77 LYS A CA 1
ATOM 587 C C . LYS A 1 77 ? 5.863 6.116 -19.092 1.00 98.75 77 LYS A C 1
ATOM 589 O O . LYS A 1 77 ? 5.131 5.400 -19.762 1.00 98.75 77 LYS A O 1
ATOM 594 N N . GLU A 1 78 ? 7.106 6.416 -19.458 1.00 98.69 78 GLU A N 1
ATOM 595 C CA . GLU A 1 78 ? 7.685 5.993 -20.737 1.00 98.69 78 GLU A CA 1
ATOM 596 C C . GLU A 1 78 ? 7.761 4.468 -20.852 1.00 98.69 78 GLU A C 1
ATOM 598 O O . GLU A 1 78 ? 7.507 3.911 -21.917 1.00 98.69 78 GLU A O 1
ATOM 603 N N . GLY A 1 79 ? 8.072 3.779 -19.750 1.00 98.56 79 GLY A N 1
ATOM 604 C CA . GLY A 1 79 ? 8.076 2.324 -19.719 1.00 98.56 79 GLY A CA 1
ATOM 605 C C . GLY A 1 79 ? 6.686 1.732 -19.976 1.00 98.56 79 GLY A C 1
ATOM 606 O O . GLY A 1 79 ? 6.561 0.818 -20.784 1.00 98.56 79 GLY A O 1
ATOM 607 N N . LEU A 1 80 ? 5.626 2.289 -19.379 1.00 98.62 80 LEU A N 1
ATOM 608 C CA . LEU A 1 80 ? 4.241 1.882 -19.658 1.00 98.62 80 LEU A CA 1
ATOM 609 C C . LEU A 1 80 ? 3.794 2.219 -21.090 1.00 98.62 80 LEU A C 1
ATOM 611 O O . LEU A 1 80 ? 3.065 1.442 -21.709 1.00 98.62 80 LEU A O 1
ATOM 615 N N . GLU A 1 81 ? 4.213 3.371 -21.615 1.00 98.44 81 GLU A N 1
ATOM 616 C CA . GLU A 1 81 ? 3.887 3.829 -22.973 1.00 98.44 81 GLU A CA 1
ATOM 617 C C . GLU A 1 81 ? 4.608 3.019 -24.058 1.00 98.44 81 GLU A C 1
ATOM 619 O O . GLU A 1 81 ? 4.100 2.932 -25.175 1.00 98.44 81 GLU A O 1
ATOM 624 N N . SER A 1 82 ? 5.738 2.378 -23.732 1.00 98.12 82 SER A N 1
ATOM 625 C CA . SER A 1 82 ? 6.478 1.517 -24.667 1.00 98.12 82 SER A CA 1
ATOM 626 C C . SER A 1 82 ? 5.653 0.327 -25.176 1.00 98.12 82 SER A C 1
ATOM 628 O O . SER A 1 82 ? 5.833 -0.112 -26.310 1.00 98.12 82 SER A O 1
ATOM 630 N N . GLY A 1 83 ? 4.750 -0.206 -24.342 1.00 96.50 83 GLY A N 1
ATOM 631 C CA . GLY A 1 83 ? 3.984 -1.414 -24.644 1.00 96.50 83 GLY A CA 1
ATOM 632 C C . GLY A 1 83 ? 4.823 -2.694 -24.737 1.00 96.50 83 GLY A C 1
ATOM 633 O O . GLY A 1 83 ? 4.314 -3.712 -25.208 1.00 96.50 83 GLY A O 1
ATOM 634 N N . GLU A 1 84 ? 6.088 -2.670 -24.306 1.00 97.00 84 GLU A N 1
ATOM 635 C CA . GLU A 1 84 ? 6.957 -3.845 -24.347 1.00 97.00 84 GLU A CA 1
ATOM 636 C C . GLU A 1 84 ? 6.463 -4.962 -23.409 1.00 97.00 84 GLU A C 1
ATOM 638 O O . GLU A 1 84 ? 5.835 -4.684 -22.376 1.00 97.00 84 GLU A O 1
ATOM 643 N N . PRO A 1 85 ? 6.741 -6.242 -23.722 1.00 96.50 85 PRO A N 1
ATOM 644 C CA . PRO A 1 85 ? 6.374 -7.356 -22.856 1.00 96.50 85 PRO A CA 1
ATOM 645 C C . PRO A 1 85 ? 6.855 -7.152 -21.415 1.00 96.50 85 PRO A C 1
ATOM 647 O O . PRO A 1 85 ? 8.008 -6.817 -21.174 1.00 96.50 85 PRO A O 1
ATOM 650 N N . GLY A 1 86 ? 5.963 -7.361 -20.445 1.00 95.56 86 GLY A N 1
ATOM 651 C CA . GLY A 1 86 ? 6.267 -7.191 -19.019 1.00 95.56 86 GLY A CA 1
ATOM 652 C C . GLY A 1 86 ? 6.115 -5.763 -18.479 1.00 95.56 86 GLY A C 1
ATOM 653 O O . GLY A 1 86 ? 6.208 -5.581 -17.266 1.00 95.56 86 GLY A O 1
ATOM 654 N N . THR A 1 87 ? 5.824 -4.770 -19.328 1.00 97.94 87 THR A N 1
ATOM 655 C CA . THR A 1 87 ? 5.514 -3.396 -18.882 1.00 97.94 87 THR A CA 1
ATOM 656 C C . THR A 1 87 ? 4.051 -3.209 -18.487 1.00 97.94 87 THR A C 1
ATOM 658 O O . THR A 1 87 ? 3.757 -2.430 -17.585 1.00 97.94 87 THR A O 1
ATOM 661 N N . ASP A 1 88 ? 3.126 -3.949 -19.106 1.00 98.25 88 ASP A N 1
ATOM 662 C CA . ASP A 1 88 ? 1.692 -3.902 -18.800 1.00 98.25 88 ASP A CA 1
ATOM 663 C C . ASP A 1 88 ? 1.364 -4.664 -17.503 1.00 98.25 88 ASP A C 1
ATOM 665 O O . ASP A 1 88 ? 0.810 -5.762 -17.513 1.00 98.25 88 ASP A O 1
ATOM 669 N N . ASP A 1 89 ? 1.751 -4.085 -16.368 1.00 98.25 89 ASP A N 1
ATOM 670 C CA . ASP A 1 89 ? 1.573 -4.663 -15.037 1.00 98.25 89 ASP A CA 1
ATOM 671 C C . ASP A 1 89 ? 0.964 -3.640 -14.072 1.00 98.25 89 ASP A C 1
ATOM 673 O O . ASP A 1 89 ? 1.431 -2.502 -13.941 1.00 98.25 89 ASP A O 1
ATOM 677 N N . GLY A 1 90 ? -0.068 -4.063 -13.337 1.00 98.12 90 GLY A N 1
ATOM 678 C CA . GLY A 1 90 ? -0.787 -3.229 -12.374 1.00 98.12 90 GLY A CA 1
ATOM 679 C C . GLY A 1 90 ? 0.090 -2.531 -11.331 1.00 98.12 90 GLY A C 1
ATOM 680 O O . GLY A 1 90 ? -0.280 -1.453 -10.859 1.00 98.12 90 GLY A O 1
ATOM 681 N N . ARG A 1 91 ? 1.264 -3.084 -10.989 1.00 98.25 91 ARG A N 1
ATOM 682 C CA . ARG A 1 91 ? 2.234 -2.446 -10.083 1.00 98.25 91 ARG A CA 1
ATOM 683 C C . ARG A 1 91 ? 2.707 -1.102 -10.627 1.00 98.25 91 ARG A C 1
ATOM 685 O O . ARG A 1 91 ? 2.779 -0.139 -9.865 1.00 98.25 91 ARG A O 1
ATOM 692 N N . PHE A 1 92 ? 2.992 -1.009 -11.921 1.00 98.62 92 PHE A N 1
ATOM 693 C CA . PHE A 1 92 ? 3.528 0.215 -12.513 1.00 98.62 92 PHE A CA 1
ATOM 694 C C . PHE A 1 92 ? 2.451 1.286 -12.654 1.00 98.62 92 PHE A C 1
ATOM 696 O O . PHE A 1 92 ? 2.692 2.425 -12.261 1.00 98.62 92 PHE A O 1
ATOM 703 N N . TYR A 1 93 ? 1.232 0.917 -13.064 1.00 98.75 93 TYR A N 1
ATOM 704 C CA . TYR A 1 93 ? 0.078 1.827 -13.031 1.00 98.75 93 TYR A CA 1
ATOM 705 C C . TYR A 1 93 ? -0.184 2.366 -11.621 1.00 98.75 93 TYR A C 1
ATOM 707 O O . TYR A 1 93 ? -0.424 3.560 -11.430 1.00 98.75 93 TYR A O 1
ATOM 715 N N . PHE A 1 94 ? -0.117 1.485 -10.619 1.00 98.56 94 PHE A N 1
ATOM 716 C CA . PHE A 1 94 ? -0.356 1.840 -9.225 1.00 98.56 94 PHE A CA 1
ATOM 717 C C . PHE A 1 94 ? 0.682 2.848 -8.734 1.00 98.56 94 PHE A C 1
ATOM 719 O O . PHE A 1 94 ? 0.340 3.871 -8.140 1.00 98.56 94 PHE A O 1
ATOM 726 N N . HIS A 1 95 ? 1.955 2.560 -8.997 1.00 98.31 95 HIS A N 1
ATOM 727 C CA . HIS A 1 95 ? 3.061 3.378 -8.535 1.00 98.31 95 HIS A CA 1
ATOM 728 C C . HIS A 1 95 ? 3.199 4.695 -9.296 1.00 98.31 95 HIS A C 1
ATOM 730 O O . HIS A 1 95 ? 3.510 5.697 -8.653 1.00 98.31 95 HIS A O 1
ATOM 736 N N . LEU A 1 96 ? 2.911 4.724 -10.600 1.00 98.75 96 LEU A N 1
ATOM 737 C CA . LEU A 1 96 ? 2.874 5.958 -11.384 1.00 98.75 96 LEU A CA 1
ATOM 738 C C . LEU A 1 96 ? 1.777 6.889 -10.872 1.00 98.75 96 LEU A C 1
ATOM 740 O O . LEU A 1 96 ? 2.053 8.044 -10.562 1.00 98.75 96 LEU A O 1
ATOM 744 N N . GLY A 1 97 ? 0.555 6.378 -10.704 1.00 98.44 97 GLY A N 1
ATOM 745 C CA . GLY A 1 97 ? -0.539 7.181 -10.169 1.00 98.44 97 GLY A CA 1
ATOM 746 C C . GLY A 1 97 ? -0.259 7.691 -8.750 1.00 98.44 97 GLY A C 1
ATOM 747 O O . GLY A 1 97 ? -0.489 8.865 -8.479 1.00 98.44 97 GLY A O 1
ATOM 748 N N . ASP A 1 98 ? 0.304 6.867 -7.856 1.00 98.31 98 ASP A N 1
ATOM 749 C CA . ASP A 1 98 ? 0.679 7.313 -6.501 1.00 98.31 98 ASP A CA 1
ATOM 750 C C . ASP A 1 98 ? 1.776 8.390 -6.544 1.00 98.31 98 ASP A C 1
ATOM 752 O O . ASP A 1 98 ? 1.694 9.382 -5.822 1.00 98.31 98 ASP A O 1
ATOM 756 N N . ALA A 1 99 ? 2.778 8.241 -7.415 1.00 98.38 99 ALA A N 1
ATOM 757 C CA . ALA A 1 99 ? 3.819 9.252 -7.584 1.00 98.38 99 ALA A CA 1
ATOM 758 C C . ALA A 1 99 ? 3.248 10.585 -8.097 1.00 98.38 99 ALA A C 1
ATOM 760 O O . ALA A 1 99 ? 3.541 11.629 -7.515 1.00 98.38 99 ALA A O 1
ATOM 761 N N . LEU A 1 100 ? 2.374 10.541 -9.109 1.00 98.56 100 LEU A N 1
ATOM 762 C CA . LEU A 1 100 ? 1.679 11.712 -9.655 1.00 98.56 100 LEU A CA 1
ATOM 763 C C . LEU A 1 100 ? 0.829 12.419 -8.586 1.00 98.56 100 LEU A C 1
ATOM 765 O O . LEU A 1 100 ? 0.921 13.634 -8.429 1.00 98.56 100 LEU A O 1
ATOM 769 N N . GLN A 1 101 ? 0.083 11.673 -7.760 1.00 97.69 101 GLN A N 1
ATOM 770 C CA . GLN A 1 101 ? -0.699 12.269 -6.668 1.00 97.69 101 GLN A CA 1
ATOM 771 C C . GLN A 1 101 ? 0.169 13.000 -5.638 1.00 97.69 101 GLN A C 1
ATOM 773 O O . GLN A 1 101 ? -0.233 14.048 -5.135 1.00 97.69 101 GLN A O 1
ATOM 778 N N . ARG A 1 102 ? 1.349 12.461 -5.314 1.00 97.31 102 ARG A N 1
ATOM 779 C CA . ARG A 1 102 ? 2.272 13.063 -4.336 1.00 97.31 102 ARG A CA 1
ATOM 780 C C . ARG A 1 102 ? 2.919 14.352 -4.837 1.00 97.31 102 ARG A C 1
ATOM 782 O O . ARG A 1 102 ? 3.285 15.188 -4.018 1.00 97.31 102 ARG A O 1
ATOM 789 N N . VAL A 1 103 ? 3.050 14.520 -6.153 1.00 97.50 103 VAL A N 1
ATOM 790 C CA . VAL A 1 103 ? 3.538 15.769 -6.765 1.00 97.50 103 VAL A CA 1
ATOM 791 C C . VAL A 1 103 ? 2.407 16.727 -7.155 1.00 97.50 103 VAL A C 1
ATOM 793 O O . VAL A 1 103 ? 2.680 17.803 -7.676 1.00 97.50 103 VAL A O 1
ATOM 796 N N . GLY A 1 104 ? 1.147 16.367 -6.883 1.00 96.44 104 GLY A N 1
ATOM 797 C CA . GLY A 1 104 ? -0.018 17.196 -7.197 1.00 96.44 104 GLY A CA 1
ATOM 798 C C . GLY A 1 104 ? -0.410 17.203 -8.677 1.00 96.44 104 GLY A C 1
ATOM 799 O O . GLY A 1 104 ? -1.027 18.163 -9.126 1.00 96.44 104 GLY A O 1
ATOM 800 N N . ASP A 1 105 ? -0.051 16.163 -9.433 1.00 96.62 105 ASP A N 1
ATOM 801 C CA . ASP A 1 105 ? -0.420 16.016 -10.842 1.00 96.62 105 ASP A CA 1
ATOM 802 C C . ASP A 1 105 ? -1.761 15.271 -10.984 1.00 96.62 105 ASP A C 1
ATOM 804 O O . ASP A 1 105 ? -1.905 14.096 -10.618 1.00 96.62 105 ASP A O 1
ATOM 808 N N . ASP A 1 106 ? -2.755 15.964 -11.545 1.00 91.62 106 ASP A N 1
ATOM 809 C CA . ASP A 1 106 ? -4.121 15.463 -11.721 1.00 91.62 106 ASP A CA 1
ATOM 810 C C . ASP A 1 106 ? -4.235 14.329 -12.758 1.00 91.62 106 ASP A C 1
ATOM 812 O O . ASP A 1 106 ? -5.215 13.573 -12.752 1.00 91.62 106 ASP A O 1
ATOM 816 N N . SER A 1 107 ? -3.218 14.130 -13.606 1.00 96.94 107 SER A N 1
ATOM 817 C CA . SER A 1 107 ? -3.171 13.017 -14.564 1.00 96.94 107 SER A CA 1
ATOM 818 C C . SER A 1 107 ? -3.059 11.641 -13.891 1.00 96.94 107 SER A C 1
ATOM 820 O O . SER A 1 107 ? -3.253 10.617 -14.549 1.00 96.94 107 SER A O 1
ATOM 822 N N . ALA A 1 108 ? -2.843 11.576 -12.572 1.00 98.12 108 ALA A N 1
ATOM 823 C CA . ALA A 1 108 ? -2.861 10.325 -11.814 1.00 98.12 108 ALA A CA 1
ATOM 824 C C . ALA A 1 108 ? -4.120 9.476 -12.075 1.00 98.12 108 ALA A C 1
ATOM 826 O O . ALA A 1 108 ? -4.032 8.259 -12.245 1.00 98.12 108 ALA A O 1
ATOM 827 N N . TYR A 1 109 ? -5.299 10.108 -12.139 1.00 97.44 109 TYR A N 1
ATOM 828 C CA . TYR A 1 109 ? -6.558 9.388 -12.356 1.00 97.44 109 TYR A CA 1
ATOM 829 C C . TYR A 1 109 ? -6.728 8.881 -13.786 1.00 97.44 109 TYR A C 1
ATOM 831 O O . TYR A 1 109 ? -7.396 7.868 -13.971 1.00 97.44 109 TYR A O 1
ATOM 839 N N . TYR A 1 110 ? -6.077 9.506 -14.771 1.00 98.38 110 TYR A N 1
ATOM 840 C CA . TYR A 1 110 ? -6.000 8.948 -16.121 1.00 98.38 110 TYR A CA 1
ATOM 841 C C . TYR A 1 110 ? -5.267 7.598 -16.106 1.00 98.38 110 TYR A C 1
ATOM 843 O O . TYR A 1 110 ? -5.771 6.617 -16.647 1.00 98.38 110 TYR A O 1
ATOM 851 N N . TRP A 1 111 ? -4.130 7.506 -15.409 1.00 98.62 111 TRP A N 1
ATOM 852 C CA . TRP A 1 111 ? -3.373 6.254 -15.295 1.00 98.62 111 TRP A CA 1
ATOM 853 C C . TRP A 1 111 ? -4.102 5.182 -14.487 1.00 98.62 111 TRP A C 1
ATOM 855 O O . TRP A 1 111 ? -4.034 3.999 -14.822 1.00 98.62 111 TRP A O 1
ATOM 865 N N . TYR A 1 112 ? -4.840 5.578 -13.449 1.00 98.62 112 TYR A N 1
ATOM 866 C CA . TYR A 1 112 ? -5.704 4.650 -12.722 1.00 98.62 112 TYR A CA 1
ATOM 867 C C . TYR A 1 112 ? -6.861 4.131 -13.577 1.00 98.62 112 TYR A C 1
ATOM 869 O O . TYR A 1 112 ? -7.176 2.944 -13.507 1.00 98.62 112 TYR A O 1
ATOM 877 N N . GLU A 1 113 ? -7.475 4.988 -14.389 1.00 98.69 113 GLU A N 1
ATOM 878 C CA . GLU A 1 113 ? -8.539 4.595 -15.311 1.00 98.69 113 GLU A CA 1
ATOM 879 C C . GLU A 1 113 ? -8.003 3.662 -16.407 1.00 98.69 113 GLU A C 1
ATOM 881 O O . GLU A 1 113 ? -8.579 2.603 -16.647 1.00 98.69 113 GLU A O 1
ATOM 886 N N . LEU A 1 114 ? -6.841 3.970 -16.990 1.00 98.62 114 LEU A N 1
ATOM 887 C CA . LEU A 1 114 ? -6.188 3.095 -17.965 1.00 98.62 114 LEU A CA 1
ATOM 888 C C . LEU A 1 114 ? -5.836 1.727 -17.357 1.00 98.62 114 LEU A C 1
ATOM 890 O O . LEU A 1 114 ? -6.102 0.691 -17.966 1.00 98.62 114 LEU A O 1
ATOM 894 N N . GLY A 1 115 ? -5.302 1.701 -16.131 1.00 98.62 115 GLY A N 1
ATOM 895 C CA . GLY A 1 115 ? -5.035 0.454 -15.411 1.00 98.62 115 GLY A CA 1
ATOM 896 C C . GLY A 1 115 ? -6.308 -0.355 -15.130 1.00 98.62 115 GLY A C 1
ATOM 897 O O . GLY A 1 115 ? -6.293 -1.582 -15.215 1.00 98.62 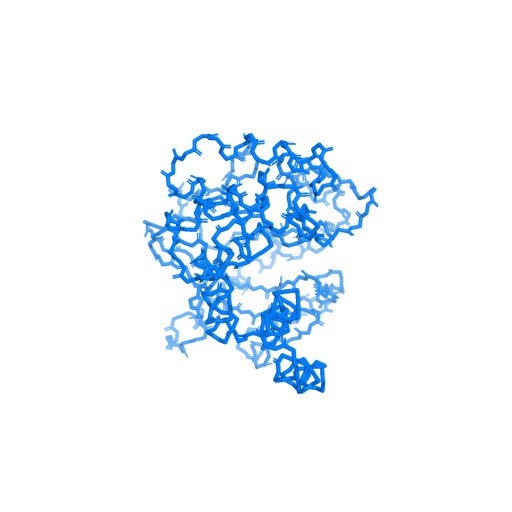115 GLY A O 1
ATOM 898 N N . HIS A 1 116 ? -7.434 0.308 -14.853 1.00 98.56 116 HIS A N 1
ATOM 899 C CA . HIS A 1 116 ? -8.733 -0.353 -14.728 1.00 98.56 116 HIS A CA 1
ATOM 900 C C . HIS A 1 116 ? -9.208 -0.947 -16.062 1.00 98.56 116 HIS A C 1
ATOM 902 O O . HIS A 1 116 ? -9.581 -2.119 -16.102 1.00 98.56 116 HIS A O 1
ATOM 908 N N . GLN A 1 117 ? -9.139 -0.182 -17.153 1.00 98.56 117 GLN A N 1
ATOM 909 C CA . GLN A 1 117 ? -9.546 -0.625 -18.492 1.00 98.56 117 GLN A CA 1
ATOM 910 C C . GLN A 1 117 ? -8.724 -1.818 -18.994 1.00 98.56 117 GLN A C 1
ATOM 912 O O . GLN A 1 117 ? -9.252 -2.676 -19.700 1.00 98.56 117 GLN A O 1
ATOM 917 N N . ARG A 1 118 ? -7.454 -1.916 -18.581 1.00 98.06 118 ARG A N 1
ATOM 918 C CA . ARG A 1 118 ? -6.586 -3.076 -18.844 1.00 98.06 118 ARG A CA 1
ATOM 919 C C . ARG A 1 118 ? -6.779 -4.248 -17.874 1.00 98.06 118 ARG A C 1
ATOM 921 O O . ARG A 1 118 ? -6.099 -5.259 -17.989 1.00 98.06 118 ARG A O 1
ATOM 928 N N . GLY A 1 119 ? -7.715 -4.143 -16.932 1.00 98.00 119 GLY A N 1
ATOM 929 C CA . GLY A 1 119 ? -8.063 -5.221 -16.005 1.00 98.00 119 GLY A CA 1
ATOM 930 C C . GLY A 1 119 ? -7.141 -5.356 -14.789 1.00 98.00 119 GLY A C 1
ATOM 931 O O . GLY A 1 119 ? -7.299 -6.304 -14.020 1.00 98.00 119 GLY A O 1
ATOM 932 N N . HIS A 1 120 ? -6.219 -4.413 -14.564 1.00 98.31 120 HIS A N 1
ATOM 933 C CA . HIS A 1 120 ? -5.306 -4.437 -13.411 1.00 98.31 120 HIS A CA 1
ATOM 934 C C . HIS A 1 120 ? -5.987 -4.018 -12.106 1.00 98.31 120 HIS A C 1
ATOM 936 O O . HIS A 1 120 ? -5.627 -4.493 -11.027 1.00 98.31 120 HIS A O 1
ATOM 942 N N . PHE A 1 121 ? -6.983 -3.131 -12.186 1.00 98.69 121 PHE A N 1
ATOM 943 C CA . PHE A 1 121 ? -7.736 -2.641 -11.030 1.00 98.69 121 PHE A CA 1
ATOM 944 C C . PHE A 1 121 ? -9.216 -2.990 -11.131 1.00 98.69 121 PHE A C 1
ATOM 946 O O . PHE A 1 121 ? -9.817 -2.917 -12.202 1.00 98.69 121 PHE A O 1
ATOM 953 N N . ALA A 1 122 ? -9.836 -3.283 -9.984 1.00 98.31 122 ALA A N 1
ATOM 954 C CA . ALA A 1 122 ? -11.276 -3.531 -9.917 1.00 98.31 122 ALA A CA 1
ATOM 955 C C . ALA A 1 122 ? -12.094 -2.273 -10.262 1.00 98.31 122 ALA A C 1
ATOM 957 O O . ALA A 1 122 ? -13.188 -2.368 -10.806 1.00 98.31 122 ALA A O 1
ATOM 958 N N . SER A 1 123 ? -11.562 -1.094 -9.933 1.00 98.38 123 SER A N 1
ATOM 959 C CA . SER A 1 123 ? -12.053 0.213 -10.379 1.00 98.38 123 SER A CA 1
ATOM 960 C C . SER A 1 123 ? -10.957 1.261 -10.194 1.00 98.38 123 SER A C 1
ATOM 962 O O . SER A 1 123 ? -9.976 1.017 -9.485 1.00 98.38 123 SER A O 1
ATOM 964 N N . VAL A 1 124 ? -11.176 2.470 -10.714 1.00 97.81 124 VAL A N 1
ATOM 965 C CA . VAL A 1 124 ? -10.305 3.631 -10.466 1.00 97.81 124 VAL A CA 1
ATOM 966 C C . VAL A 1 124 ? -10.064 3.893 -8.966 1.00 97.81 124 VAL A C 1
ATOM 968 O O . VAL A 1 124 ? -8.994 4.356 -8.569 1.00 97.81 124 VAL A O 1
ATOM 971 N N . TRP A 1 125 ? -11.022 3.546 -8.096 1.00 98.06 125 TRP A N 1
ATOM 972 C CA . TRP A 1 125 ? -10.931 3.727 -6.642 1.00 98.06 125 TRP A CA 1
ATOM 973 C C . TRP A 1 125 ? -10.348 2.521 -5.897 1.00 98.06 125 TRP A C 1
ATOM 975 O O . TRP A 1 125 ? -9.706 2.700 -4.861 1.00 98.06 125 TRP A O 1
ATOM 985 N N . GLN A 1 126 ? -10.572 1.303 -6.395 1.00 98.50 126 GLN A N 1
ATOM 986 C CA . GLN A 1 126 ? -10.162 0.054 -5.751 1.00 98.50 126 GLN A CA 1
ATOM 987 C C . GLN A 1 126 ? -9.001 -0.590 -6.515 1.00 98.50 126 GLN A C 1
ATOM 989 O O . GLN A 1 126 ? -9.192 -1.430 -7.395 1.00 98.50 126 GLN A O 1
ATOM 994 N N . ARG A 1 127 ? -7.786 -0.194 -6.124 1.00 98.62 127 ARG A N 1
ATOM 995 C CA . ARG A 1 127 ? -6.526 -0.504 -6.820 1.00 98.62 127 ARG A CA 1
ATOM 996 C C . ARG A 1 127 ? -5.639 -1.521 -6.094 1.00 98.62 127 ARG A C 1
ATOM 998 O O . ARG A 1 127 ? -4.429 -1.547 -6.283 1.00 98.62 127 ARG A O 1
ATOM 1005 N N . SER A 1 128 ? -6.216 -2.328 -5.206 1.00 98.31 128 SER A N 1
ATOM 1006 C CA . SER A 1 128 ? -5.494 -3.450 -4.600 1.00 98.31 128 SER A CA 1
ATOM 1007 C C . SER A 1 128 ? -5.118 -4.472 -5.674 1.00 98.31 128 SER A C 1
ATOM 1009 O O . SER A 1 128 ? -5.908 -4.696 -6.586 1.00 98.31 128 SER A O 1
ATOM 1011 N N . LEU A 1 129 ? -3.954 -5.116 -5.557 1.00 97.88 129 LEU A N 1
ATOM 1012 C CA . LEU A 1 129 ? -3.436 -6.033 -6.586 1.00 97.88 129 LEU A CA 1
ATOM 1013 C C . LEU A 1 129 ? -3.623 -7.521 -6.238 1.00 97.88 129 LEU A C 1
ATOM 1015 O O . LEU A 1 129 ? -3.717 -8.362 -7.123 1.00 97.88 129 LEU A O 1
ATOM 1019 N N . TYR A 1 130 ? -3.737 -7.873 -4.954 1.00 97.62 130 TYR A N 1
ATOM 1020 C CA . TYR A 1 130 ? -3.875 -9.263 -4.504 1.00 97.62 130 TYR A CA 1
ATOM 1021 C C . TYR A 1 130 ? -5.330 -9.580 -4.155 1.00 97.62 130 TYR A C 1
ATOM 1023 O O . TYR A 1 130 ? -5.702 -9.605 -2.979 1.00 97.62 130 TYR A O 1
ATOM 1031 N N . ASN A 1 131 ? -6.170 -9.816 -5.162 1.00 98.12 131 ASN A N 1
ATOM 1032 C CA . ASN A 1 131 ? -7.624 -9.859 -4.985 1.00 98.12 131 ASN A CA 1
ATOM 1033 C C . ASN A 1 131 ? -8.244 -11.258 -5.096 1.00 98.12 131 ASN A C 1
ATOM 1035 O O . ASN A 1 131 ? -7.664 -12.178 -5.665 1.00 98.12 131 ASN A O 1
ATOM 1039 N N . VAL A 1 132 ? -9.461 -11.385 -4.562 1.00 98.44 132 VAL A N 1
ATOM 1040 C CA . VAL A 1 132 ? -10.424 -12.439 -4.910 1.00 98.44 132 VAL A CA 1
ATOM 1041 C C . VAL A 1 132 ? -11.588 -11.776 -5.640 1.00 98.44 132 VAL A C 1
ATOM 1043 O O . VAL A 1 132 ? -12.209 -10.849 -5.110 1.00 98.44 132 VAL A O 1
ATOM 1046 N N . ASN A 1 133 ? -11.859 -12.220 -6.866 1.00 96.75 133 ASN A N 1
ATOM 1047 C CA . ASN A 1 133 ? -12.918 -11.659 -7.704 1.00 96.75 133 ASN A CA 1
ATOM 1048 C C . ASN A 1 133 ? -14.308 -12.005 -7.148 1.00 96.75 133 ASN A C 1
ATOM 1050 O O . ASN A 1 133 ? -14.501 -13.056 -6.541 1.00 96.75 133 ASN A O 1
ATOM 1054 N N . GLY A 1 134 ? -15.278 -11.110 -7.350 1.00 97.06 134 GLY A N 1
ATOM 1055 C CA . GLY A 1 134 ? -16.668 -11.302 -6.915 1.00 97.06 134 GLY A CA 1
ATOM 1056 C C . GLY A 1 134 ? -16.967 -10.899 -5.467 1.00 97.06 134 GLY A C 1
ATOM 1057 O O . GLY A 1 134 ? -18.130 -10.897 -5.068 1.00 97.06 134 GLY A O 1
ATOM 1058 N N . LEU A 1 135 ? -15.962 -10.509 -4.675 1.00 98.56 135 LEU A N 1
ATOM 1059 C CA . LEU A 1 135 ? -16.211 -9.934 -3.351 1.00 98.56 135 LEU A CA 1
ATOM 1060 C C . LEU A 1 135 ? -16.930 -8.585 -3.480 1.00 98.56 135 LEU A C 1
ATOM 1062 O O . LEU A 1 135 ? -16.510 -7.723 -4.253 1.00 98.56 135 LEU A O 1
ATOM 1066 N N . LYS A 1 136 ? -17.989 -8.389 -2.683 1.00 98.62 136 LYS A N 1
ATOM 1067 C CA . LYS A 1 136 ? -18.730 -7.121 -2.620 1.00 98.62 136 LYS A CA 1
ATOM 1068 C C . LYS A 1 136 ? -17.764 -5.964 -2.334 1.00 98.62 136 LYS A C 1
ATOM 1070 O O . LYS A 1 136 ? -16.998 -6.014 -1.372 1.00 98.62 136 LYS A O 1
ATOM 1075 N N . ALA A 1 137 ? -17.835 -4.916 -3.150 1.00 98.50 137 ALA A N 1
ATOM 1076 C CA . ALA A 1 137 ? -16.957 -3.756 -3.075 1.00 98.50 137 ALA A CA 1
ATOM 1077 C C . ALA A 1 137 ? -17.750 -2.491 -2.732 1.00 98.50 137 ALA A C 1
ATOM 1079 O O . ALA A 1 137 ? -18.605 -2.052 -3.494 1.00 98.50 137 ALA A O 1
ATOM 1080 N N . GLN A 1 138 ? -17.456 -1.903 -1.575 1.00 98.38 138 GLN A N 1
ATOM 1081 C CA . GLN A 1 138 ? -17.946 -0.584 -1.173 1.00 98.38 138 GLN A CA 1
ATOM 1082 C C . GLN A 1 138 ? -16.971 0.036 -0.156 1.00 98.38 138 GLN A C 1
ATOM 1084 O O . GLN A 1 138 ? -16.316 -0.713 0.578 1.00 98.38 138 GLN A O 1
ATOM 1089 N N . PRO A 1 139 ? -16.849 1.374 -0.101 1.00 98.19 139 PRO A N 1
ATOM 1090 C CA . PRO A 1 139 ? -15.839 2.050 0.721 1.00 98.19 139 PRO A CA 1
ATOM 1091 C C . PRO A 1 139 ? -16.124 1.985 2.224 1.00 98.19 139 PRO A C 1
ATOM 1093 O O . PRO A 1 139 ? -15.203 1.862 3.027 1.00 98.19 139 PRO A O 1
ATOM 1096 N N . TRP A 1 140 ? -17.399 2.044 2.607 1.00 98.62 140 TRP A N 1
ATOM 1097 C CA . TRP A 1 140 ? -17.831 2.058 4.000 1.00 98.62 140 TRP A CA 1
ATOM 1098 C C . TRP A 1 140 ? -18.790 0.910 4.269 1.00 98.62 140 TRP A C 1
ATOM 1100 O O . TRP A 1 140 ? -19.641 0.586 3.444 1.00 98.62 140 TRP A O 1
ATOM 1110 N N . TRP A 1 141 ? -18.640 0.304 5.440 1.00 98.75 141 TRP A N 1
ATOM 1111 C CA . TRP A 1 141 ? -19.429 -0.840 5.870 1.00 98.75 141 TRP A CA 1
ATOM 1112 C C . TRP A 1 141 ? -20.018 -0.566 7.241 1.00 98.75 141 TRP A C 1
ATOM 1114 O O . TRP A 1 141 ? -19.330 -0.082 8.141 1.00 98.75 141 TRP A O 1
ATOM 1124 N N . THR A 1 142 ? -21.290 -0.894 7.404 1.00 98.75 142 THR A N 1
ATOM 1125 C CA . THR A 1 142 ? -21.931 -0.944 8.716 1.00 98.75 142 THR A CA 1
ATOM 1126 C C . THR A 1 142 ? -21.643 -2.286 9.398 1.00 98.75 142 THR A C 1
ATOM 1128 O O . THR A 1 142 ? -21.446 -3.292 8.711 1.00 98.75 142 THR A O 1
ATOM 1131 N N . PRO A 1 143 ? -21.689 -2.364 10.742 1.00 98.62 143 PRO A N 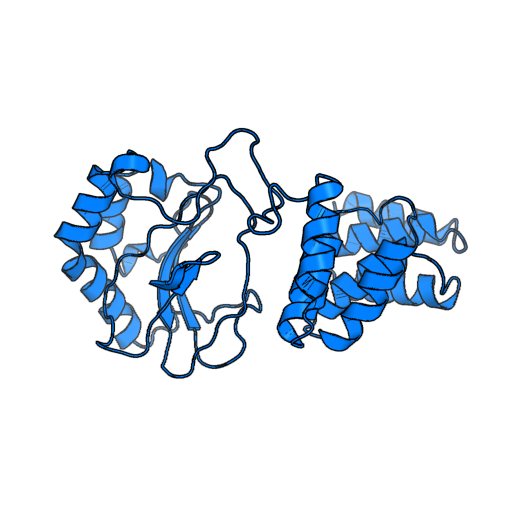1
ATOM 1132 C CA . PRO A 1 143 ? -21.525 -3.631 11.463 1.00 98.62 143 PRO A CA 1
ATOM 1133 C C . PRO A 1 143 ? -22.483 -4.738 11.002 1.00 98.62 143 PRO A C 1
ATOM 1135 O O . PRO A 1 143 ? -22.128 -5.911 11.005 1.00 98.62 143 PRO A O 1
ATOM 1138 N N . LYS A 1 144 ? -23.702 -4.374 10.583 1.00 98.56 144 LYS A N 1
ATOM 1139 C CA . LYS A 1 144 ? -24.699 -5.330 10.087 1.00 98.56 144 LYS A CA 1
ATOM 1140 C C . LYS A 1 144 ? -24.315 -5.902 8.723 1.00 98.56 144 LYS A C 1
ATOM 1142 O O . LYS A 1 144 ? -24.493 -7.092 8.502 1.00 98.56 144 LYS A O 1
ATOM 1147 N N . GLU A 1 145 ? -23.785 -5.079 7.820 1.00 98.69 145 GLU A N 1
ATOM 1148 C CA . GLU A 1 145 ? -23.360 -5.536 6.491 1.00 98.69 145 GLU A CA 1
ATOM 1149 C C . GLU A 1 145 ? -22.143 -6.459 6.541 1.00 98.69 145 GLU A C 1
ATOM 1151 O O . GLU A 1 145 ? -21.990 -7.293 5.654 1.00 98.69 145 GLU A O 1
ATOM 1156 N N . THR A 1 146 ? -21.275 -6.315 7.548 1.00 98.38 146 THR A N 1
ATOM 1157 C CA . THR A 1 146 ? -20.116 -7.206 7.702 1.00 98.38 146 THR A CA 1
ATOM 1158 C C . THR A 1 146 ? -20.483 -8.559 8.305 1.00 98.38 146 THR A C 1
ATOM 1160 O O . THR A 1 146 ? -19.712 -9.503 8.167 1.00 98.38 146 THR A O 1
ATOM 1163 N N . GLY A 1 147 ? -21.615 -8.653 9.011 1.00 98.50 147 GLY A N 1
ATOM 1164 C CA . GLY A 1 147 ? -21.996 -9.829 9.800 1.00 98.50 147 GLY A CA 1
ATOM 1165 C C . GLY A 1 147 ? -21.234 -9.983 11.123 1.00 98.50 147 GLY A C 1
ATOM 1166 O O . GLY A 1 147 ? -21.647 -10.768 11.970 1.00 98.50 147 GLY A O 1
ATOM 1167 N N . TYR A 1 148 ? -20.180 -9.198 11.368 1.00 98.38 148 TYR A N 1
ATOM 1168 C CA . TYR A 1 148 ? -19.332 -9.289 12.565 1.00 98.38 148 TYR A CA 1
ATOM 1169 C C . TYR A 1 148 ? -19.854 -8.429 13.723 1.00 98.38 148 TYR A C 1
ATOM 1171 O O . TYR A 1 148 ? -19.103 -7.697 14.374 1.00 98.38 148 TYR A O 1
ATOM 1179 N N . THR A 1 149 ? -21.163 -8.478 13.982 1.00 98.50 149 THR A N 1
ATOM 1180 C CA . THR A 1 149 ? -21.796 -7.612 14.988 1.00 98.50 149 THR A CA 1
ATOM 1181 C C . THR A 1 149 ? -21.293 -7.876 16.400 1.00 98.50 149 THR A C 1
ATOM 1183 O O . THR A 1 149 ? -21.235 -6.947 17.202 1.00 98.50 149 THR A O 1
ATOM 1186 N N . ASP A 1 150 ? -20.923 -9.116 16.714 1.00 98.56 150 ASP A N 1
ATOM 1187 C CA . ASP A 1 150 ? -20.475 -9.485 18.058 1.00 98.56 150 ASP A CA 1
ATOM 1188 C C . ASP A 1 150 ? -19.058 -8.988 18.337 1.00 98.56 150 ASP A C 1
ATOM 1190 O O . ASP A 1 150 ? -18.819 -8.415 19.401 1.00 98.56 150 ASP A O 1
ATOM 1194 N N . LEU A 1 151 ? -18.161 -9.078 17.348 1.00 98.62 151 LEU A N 1
ATOM 1195 C CA . LEU A 1 151 ? -16.837 -8.459 17.410 1.00 98.62 151 LEU A CA 1
ATOM 1196 C C . LEU A 1 151 ? -16.953 -6.946 17.630 1.00 98.62 151 LEU A C 1
ATOM 1198 O O . LEU A 1 151 ? -16.320 -6.408 18.538 1.00 98.62 151 LEU A O 1
ATOM 1202 N N . VAL A 1 152 ? -17.799 -6.262 16.852 1.00 98.81 152 VAL A N 1
ATOM 1203 C CA . VAL A 1 152 ? -18.001 -4.810 16.995 1.00 98.81 152 VAL A CA 1
ATOM 1204 C C . VAL A 1 152 ? -18.548 -4.462 18.381 1.00 98.81 152 VAL A C 1
ATOM 1206 O O . VAL A 1 152 ? -17.968 -3.624 19.066 1.00 98.81 152 VAL A O 1
ATOM 1209 N N . LYS A 1 153 ? -19.599 -5.148 18.851 1.00 98.69 153 LYS A N 1
ATOM 1210 C CA . LYS A 1 153 ? -20.155 -4.926 20.197 1.00 98.69 153 LYS A CA 1
ATOM 1211 C C . LYS A 1 153 ? -19.128 -5.183 21.292 1.00 98.69 153 LYS A C 1
ATOM 1213 O O . LYS A 1 153 ? -19.124 -4.473 22.294 1.00 98.69 153 LYS A O 1
ATOM 1218 N N . MET A 1 154 ? -18.289 -6.207 21.147 1.00 98.62 154 MET A N 1
ATOM 1219 C CA . MET A 1 154 ? -17.236 -6.500 22.113 1.00 98.62 154 MET A CA 1
ATOM 1220 C C . MET A 1 154 ? -16.226 -5.355 22.171 1.00 98.62 154 MET A C 1
ATOM 1222 O O . MET A 1 154 ? -15.946 -4.864 23.267 1.00 98.62 154 MET A O 1
ATOM 1226 N N . LEU A 1 155 ? -15.742 -4.894 21.016 1.00 98.75 155 LEU A N 1
ATOM 1227 C CA . LEU A 1 155 ? -14.816 -3.766 20.918 1.00 98.75 155 LEU A CA 1
ATOM 1228 C C . LEU A 1 155 ? -15.418 -2.497 21.541 1.00 98.75 155 LEU A C 1
ATOM 1230 O O . LEU A 1 155 ? -14.792 -1.871 22.393 1.00 98.75 155 LEU A O 1
ATOM 1234 N N . GLU A 1 156 ? -16.659 -2.163 21.187 1.00 98.75 156 GLU A N 1
ATOM 1235 C CA . GLU A 1 156 ? -17.360 -0.980 21.693 1.00 98.75 156 GLU A CA 1
ATOM 1236 C C . GLU A 1 156 ? -17.687 -1.064 23.184 1.00 98.75 156 GLU A C 1
ATOM 1238 O O . GLU A 1 156 ? -17.617 -0.058 23.872 1.00 98.75 156 GLU A O 1
ATOM 1243 N N . ARG A 1 157 ? -18.031 -2.232 23.733 1.00 98.69 157 ARG A N 1
ATOM 1244 C CA . ARG A 1 157 ? -18.324 -2.363 25.174 1.00 98.69 157 ARG A CA 1
ATOM 1245 C C . ARG A 1 157 ? -17.068 -2.285 26.036 1.00 98.69 157 ARG A C 1
ATOM 1247 O O . ARG A 1 157 ? -17.143 -1.827 27.172 1.00 98.69 157 ARG A O 1
ATOM 1254 N N . ASN A 1 158 ? -15.928 -2.714 25.497 1.00 98.75 158 ASN A N 1
ATOM 1255 C CA . ASN A 1 158 ? -14.659 -2.800 26.222 1.00 98.75 158 ASN A CA 1
ATOM 1256 C C . ASN A 1 158 ? -13.656 -1.710 25.808 1.00 98.75 158 ASN A C 1
ATOM 1258 O O . ASN A 1 158 ? -12.485 -1.779 26.180 1.00 98.75 158 ASN A O 1
ATOM 1262 N N . TRP A 1 159 ? -14.097 -0.684 25.071 1.00 98.75 159 TRP A N 1
ATOM 1263 C CA . TRP A 1 159 ? -13.217 0.334 24.487 1.00 98.75 159 TRP A CA 1
ATOM 1264 C C . TRP A 1 159 ? -12.327 1.042 25.514 1.00 98.75 159 TRP A C 1
ATOM 1266 O O . TRP A 1 159 ? -11.176 1.342 25.215 1.00 98.75 159 TRP A O 1
ATOM 1276 N N . LYS A 1 160 ? -12.827 1.267 26.738 1.00 98.75 160 LYS A N 1
ATOM 1277 C CA . LYS A 1 160 ? -12.051 1.884 27.825 1.00 98.75 160 LYS A CA 1
ATOM 1278 C C . LYS A 1 160 ? -10.896 0.990 28.259 1.00 98.75 160 LYS A C 1
ATOM 1280 O O . LYS A 1 160 ? -9.776 1.462 28.342 1.00 98.75 160 LYS A O 1
ATOM 1285 N N . THR A 1 161 ? -11.143 -0.306 28.449 1.00 98.56 161 THR A N 1
ATOM 1286 C CA . THR A 1 161 ? -10.088 -1.276 28.780 1.00 98.56 161 THR A CA 1
ATOM 1287 C C . THR A 1 161 ? -9.024 -1.331 27.689 1.00 98.56 161 THR A C 1
ATOM 1289 O O . THR A 1 161 ? -7.837 -1.305 27.996 1.00 98.56 161 THR A O 1
ATOM 1292 N N . ILE A 1 162 ? -9.456 -1.348 26.424 1.00 98.69 162 ILE A N 1
ATOM 1293 C CA . ILE A 1 162 ? -8.564 -1.361 25.259 1.00 98.69 162 ILE A CA 1
ATOM 1294 C C . ILE A 1 162 ? -7.719 -0.078 25.205 1.00 98.69 162 ILE A C 1
ATOM 1296 O O . ILE A 1 162 ? -6.508 -0.134 24.999 1.00 98.69 162 ILE A O 1
ATOM 1300 N N . ARG A 1 163 ? -8.347 1.084 25.420 1.00 98.50 163 ARG A N 1
ATOM 1301 C CA . ARG A 1 163 ? -7.674 2.386 25.490 1.00 98.50 163 ARG A CA 1
ATOM 1302 C C . ARG A 1 163 ? -6.651 2.428 26.619 1.00 98.50 163 ARG A C 1
ATOM 1304 O O . ARG A 1 163 ? -5.531 2.861 26.385 1.00 98.50 163 ARG A O 1
ATOM 1311 N N . ASP A 1 164 ? -7.037 2.022 27.822 1.00 97.94 164 ASP A N 1
ATOM 1312 C CA . ASP A 1 164 ? -6.202 2.176 29.014 1.00 97.94 164 ASP A CA 1
ATOM 1313 C C . ASP A 1 164 ? -4.927 1.322 28.913 1.00 97.94 164 ASP A C 1
ATOM 1315 O O . ASP A 1 164 ? -3.851 1.790 29.273 1.00 97.94 164 ASP A O 1
ATOM 1319 N N . GLU A 1 165 ? -5.011 0.113 28.342 1.00 96.94 165 GLU A N 1
ATOM 1320 C CA . GLU A 1 165 ? -3.823 -0.700 28.042 1.00 96.94 165 GLU A CA 1
ATOM 1321 C C . GLU A 1 165 ? -2.938 -0.071 26.954 1.00 96.94 165 GLU A C 1
ATOM 1323 O O . GLU A 1 165 ? -1.714 -0.075 27.083 1.00 96.94 165 GLU A O 1
ATOM 1328 N N . ALA A 1 166 ? -3.530 0.521 25.911 1.00 95.44 166 ALA A N 1
ATOM 1329 C CA . ALA A 1 166 ? -2.767 1.226 24.880 1.00 95.44 166 ALA A CA 1
ATOM 1330 C C . ALA A 1 166 ? -2.019 2.450 25.440 1.00 95.44 166 ALA A C 1
ATOM 1332 O O . ALA A 1 166 ? -0.850 2.654 25.111 1.00 95.44 166 ALA A O 1
ATOM 1333 N N . LEU A 1 167 ? -2.678 3.241 26.296 1.00 94.38 167 LEU A N 1
ATOM 1334 C CA . LEU A 1 167 ? -2.081 4.402 26.961 1.00 94.38 167 LEU A CA 1
ATOM 1335 C C . LEU A 1 167 ? -0.965 3.981 27.920 1.00 94.38 167 LEU A C 1
ATOM 1337 O O . LEU A 1 167 ? 0.115 4.554 27.865 1.00 94.38 167 LEU A O 1
ATOM 1341 N N . ALA A 1 168 ? -1.171 2.926 28.715 1.00 93.12 168 ALA A N 1
ATOM 1342 C CA . ALA A 1 168 ? -0.144 2.421 29.624 1.00 93.12 168 ALA A CA 1
ATOM 1343 C C . ALA A 1 168 ? 1.144 2.009 28.887 1.00 93.12 168 ALA A C 1
ATOM 1345 O O . ALA A 1 168 ? 2.241 2.278 29.370 1.00 93.12 168 ALA A O 1
ATOM 1346 N N . VAL A 1 169 ? 1.029 1.395 27.703 1.00 90.81 169 VAL A N 1
ATOM 1347 C CA . VAL A 1 169 ? 2.196 1.061 26.867 1.00 90.81 169 VAL A CA 1
ATOM 1348 C C . VAL A 1 169 ? 2.886 2.315 26.327 1.00 90.81 169 VAL A C 1
ATOM 1350 O O . VAL A 1 169 ? 4.116 2.361 26.264 1.00 90.81 169 VAL A O 1
ATOM 1353 N N . MET A 1 170 ? 2.102 3.319 25.934 1.00 86.44 170 MET A N 1
ATOM 1354 C CA . MET A 1 170 ? 2.607 4.574 25.380 1.00 86.44 170 MET A CA 1
ATOM 1355 C C . MET A 1 170 ? 3.346 5.410 26.440 1.00 86.44 170 MET A C 1
ATOM 1357 O O . MET A 1 170 ? 4.459 5.867 26.184 1.00 86.44 170 MET A O 1
ATOM 1361 N N . ASP A 1 171 ? 2.781 5.539 27.643 1.00 79.31 171 ASP A N 1
ATOM 1362 C CA . ASP A 1 171 ? 3.311 6.370 28.736 1.00 79.31 171 ASP A CA 1
ATOM 1363 C C . ASP A 1 171 ? 4.632 5.842 29.308 1.00 79.31 171 ASP A C 1
ATOM 1365 O O . ASP A 1 171 ? 5.469 6.609 29.781 1.00 79.31 171 ASP A O 1
ATOM 1369 N N . GLN A 1 172 ? 4.859 4.529 29.239 1.00 73.06 172 GLN A N 1
ATOM 1370 C CA . GLN A 1 172 ? 6.098 3.913 29.720 1.00 73.06 172 GLN A CA 1
ATOM 1371 C C . GLN A 1 172 ? 7.318 4.220 28.827 1.00 73.06 172 GLN A C 1
ATOM 1373 O O . GLN A 1 172 ? 8.421 3.782 29.151 1.00 73.06 172 GLN A O 1
ATOM 1378 N N . ASN A 1 173 ? 7.135 4.933 27.704 1.00 66.50 173 ASN A N 1
ATOM 1379 C CA . ASN A 1 173 ? 8.174 5.285 26.727 1.00 66.50 173 ASN A CA 1
ATOM 1380 C C . ASN A 1 173 ? 9.081 4.097 26.347 1.00 66.50 173 ASN A C 1
ATOM 1382 O O . ASN A 1 173 ? 10.291 4.215 26.177 1.00 66.50 173 ASN A O 1
ATOM 1386 N N . THR A 1 174 ? 8.473 2.916 26.239 1.00 69.00 174 THR A N 1
ATOM 1387 C CA . THR A 1 174 ? 9.154 1.625 26.050 1.00 69.00 174 THR A CA 1
ATOM 1388 C C . THR A 1 174 ? 9.758 1.446 24.656 1.00 69.00 174 THR A C 1
ATOM 1390 O O . THR A 1 174 ? 10.408 0.436 24.400 1.00 69.00 174 THR A O 1
ATOM 1393 N N . GLY A 1 175 ? 9.502 2.374 23.728 1.00 76.31 175 GLY A N 1
ATOM 1394 C CA . GLY A 1 175 ? 9.851 2.227 22.312 1.00 76.31 175 GLY A CA 1
ATOM 1395 C C . GLY A 1 175 ? 9.012 1.178 21.568 1.00 76.31 175 GLY A C 1
ATOM 1396 O O . GLY A 1 175 ? 9.336 0.827 20.439 1.00 76.31 175 GLY A O 1
ATOM 1397 N N . LEU A 1 176 ? 7.936 0.664 22.180 1.00 83.00 176 LEU A N 1
ATOM 1398 C CA . LEU A 1 176 ? 7.070 -0.354 21.571 1.00 83.00 176 LEU A CA 1
ATOM 1399 C C . LEU A 1 176 ? 6.178 0.202 20.453 1.00 83.00 176 LEU A C 1
ATOM 1401 O O . LEU A 1 176 ? 5.814 -0.534 19.535 1.00 83.00 176 LEU A O 1
ATOM 1405 N N . PHE A 1 177 ? 5.835 1.492 20.516 1.00 87.00 177 PHE A N 1
ATOM 1406 C CA . PHE A 1 177 ? 5.249 2.195 19.381 1.00 87.00 177 PHE A CA 1
ATOM 1407 C C . PHE A 1 177 ? 6.353 2.525 18.385 1.00 87.00 177 PHE A C 1
ATOM 1409 O O . PHE A 1 177 ? 7.154 3.431 18.604 1.00 87.00 177 PHE A O 1
ATOM 1416 N N . VAL A 1 178 ? 6.376 1.781 17.285 1.00 88.62 178 VAL A N 1
ATOM 1417 C CA . VAL A 1 178 ? 7.327 2.005 16.198 1.00 88.62 178 VAL A CA 1
ATOM 1418 C C . VAL A 1 178 ? 6.732 2.977 15.180 1.00 88.62 178 VAL A C 1
ATOM 1420 O O . VAL A 1 178 ? 5.508 2.966 14.981 1.00 88.62 178 VAL A O 1
ATOM 1423 N N . PRO A 1 179 ? 7.551 3.819 14.526 1.00 87.44 179 PRO A N 1
ATOM 1424 C CA . PRO A 1 179 ? 7.091 4.637 13.415 1.00 87.44 179 PRO A CA 1
ATOM 1425 C C . PRO A 1 179 ? 6.412 3.796 12.328 1.00 87.44 179 PRO A C 1
ATOM 1427 O O . PRO A 1 179 ? 6.724 2.626 12.112 1.00 87.44 179 PRO A O 1
ATOM 1430 N N . GLU A 1 180 ? 5.454 4.396 11.632 1.00 85.69 180 GLU A N 1
ATOM 1431 C CA . GLU A 1 180 ? 4.949 3.834 10.385 1.00 85.69 180 GLU A CA 1
ATOM 1432 C C . GLU A 1 180 ? 5.999 4.021 9.270 1.00 85.69 180 GLU A C 1
ATOM 1434 O O . GLU A 1 180 ? 6.519 5.132 9.105 1.00 85.69 180 GLU A O 1
ATOM 1439 N N . GLU A 1 181 ? 6.323 2.934 8.555 1.00 75.81 181 GLU A N 1
ATOM 1440 C CA . GLU A 1 181 ? 7.461 2.828 7.623 1.00 75.81 181 GLU A CA 1
ATOM 1441 C C . GLU A 1 181 ? 7.063 2.539 6.157 1.00 75.81 181 GLU A C 1
ATOM 1443 O O . GLU A 1 181 ? 7.936 2.481 5.295 1.00 75.81 181 GLU A O 1
ATOM 1448 N N . GLU A 1 182 ? 5.776 2.419 5.803 1.00 77.38 182 GLU A N 1
ATOM 1449 C CA . GLU A 1 182 ? 5.328 2.146 4.420 1.00 77.38 182 GLU A CA 1
ATOM 1450 C C . GLU A 1 182 ? 5.436 3.378 3.481 1.00 77.38 182 GLU A C 1
ATOM 1452 O O . GLU A 1 182 ? 4.864 3.396 2.389 1.00 77.38 182 GLU A O 1
ATOM 1457 N N . ASN A 1 183 ? 6.175 4.424 3.877 1.00 85.00 183 ASN A N 1
ATOM 1458 C CA . ASN A 1 183 ? 6.336 5.683 3.135 1.00 85.00 183 ASN A CA 1
ATOM 1459 C C . ASN A 1 183 ? 4.983 6.314 2.731 1.00 85.00 183 ASN A C 1
ATOM 1461 O O . ASN A 1 183 ? 4.796 6.813 1.615 1.00 85.00 183 ASN A O 1
ATOM 1465 N N . LEU A 1 184 ? 4.001 6.245 3.632 1.00 90.62 184 LEU A N 1
ATOM 1466 C CA . LEU A 1 184 ? 2.645 6.760 3.411 1.00 90.62 184 LEU A CA 1
ATOM 1467 C C . LEU A 1 184 ? 2.445 8.168 3.977 1.00 90.62 184 LEU A C 1
ATOM 1469 O O . LEU A 1 184 ? 1.447 8.817 3.681 1.00 90.62 184 LEU A O 1
ATOM 1473 N N . ARG A 1 185 ? 3.370 8.647 4.806 1.00 92.81 185 ARG A N 1
ATOM 1474 C CA . ARG A 1 185 ? 3.265 9.925 5.512 1.00 92.81 185 ARG A CA 1
ATOM 1475 C C . ARG A 1 185 ? 3.859 11.060 4.672 1.00 92.81 185 ARG A C 1
ATOM 1477 O O . ARG A 1 185 ? 5.004 10.965 4.251 1.00 92.81 185 ARG A O 1
ATOM 1484 N N . GLU A 1 186 ? 3.102 12.137 4.462 1.00 92.69 186 GLU A N 1
ATOM 1485 C CA . GLU A 1 186 ? 3.636 13.401 3.923 1.00 92.69 186 GLU A CA 1
ATOM 1486 C C . GLU A 1 186 ? 4.435 14.135 5.003 1.00 92.69 186 GLU A C 1
ATOM 1488 O O . GLU A 1 186 ? 5.559 14.574 4.780 1.00 92.69 186 GLU A O 1
ATOM 1493 N N . LYS A 1 187 ? 3.830 14.282 6.184 1.00 93.06 187 LYS A N 1
ATOM 1494 C CA . LYS A 1 187 ? 4.364 15.048 7.316 1.00 93.06 187 LYS A CA 1
ATOM 1495 C C . LYS A 1 187 ? 3.745 14.587 8.631 1.00 93.06 187 LYS A C 1
ATOM 1497 O O . LYS A 1 187 ? 2.744 13.868 8.625 1.00 93.06 187 LYS A O 1
ATOM 1502 N N . GLY A 1 188 ? 4.329 15.039 9.739 1.00 93.31 188 GLY A N 1
ATOM 1503 C CA . GLY A 1 188 ? 3.907 14.732 11.107 1.00 93.31 188 GLY A CA 1
ATOM 1504 C C . GLY A 1 188 ? 4.438 13.396 11.621 1.00 93.31 188 GLY A C 1
ATOM 1505 O O . GLY A 1 188 ? 5.394 12.841 11.074 1.00 93.31 188 GLY A O 1
ATOM 1506 N N . GLU A 1 189 ? 3.803 12.880 12.670 1.00 92.31 189 GLU A N 1
ATOM 1507 C CA . GLU A 1 189 ? 4.230 11.681 13.389 1.00 92.31 189 GLU A CA 1
ATOM 1508 C C . GLU A 1 189 ? 3.098 10.659 13.452 1.00 92.31 189 GLU A C 1
ATOM 1510 O O . GLU A 1 189 ? 1.977 10.943 13.887 1.00 92.31 189 GLU A O 1
ATOM 1515 N N . TRP A 1 190 ? 3.413 9.440 13.023 1.00 93.44 190 TRP A N 1
ATOM 1516 C CA . TRP A 1 190 ? 2.491 8.316 13.029 1.00 93.44 190 TRP A CA 1
ATOM 1517 C C . TRP A 1 190 ? 3.210 7.083 13.562 1.00 93.44 190 TRP A C 1
ATOM 1519 O O . TRP A 1 190 ? 4.181 6.625 12.957 1.00 93.44 190 TRP A O 1
ATOM 1529 N N . GLY A 1 191 ? 2.734 6.575 14.698 1.00 92.44 191 GLY A N 1
ATOM 1530 C CA . GLY A 1 191 ? 3.243 5.375 15.351 1.00 92.44 191 GLY A CA 1
ATOM 1531 C C . GLY A 1 191 ? 2.207 4.255 15.397 1.00 92.44 191 GLY A C 1
ATOM 1532 O O . GLY A 1 191 ? 0.994 4.490 15.384 1.00 92.44 191 GLY A O 1
ATOM 1533 N N . GLN A 1 192 ? 2.689 3.020 15.484 1.00 93.94 192 GLN A N 1
ATOM 1534 C CA . GLN A 1 192 ? 1.863 1.821 15.582 1.00 93.94 192 GLN A CA 1
ATOM 1535 C C . GLN A 1 192 ? 2.427 0.819 16.589 1.00 93.94 192 GLN A C 1
ATOM 1537 O O . GLN A 1 192 ? 3.639 0.685 16.734 1.00 93.94 192 GLN A O 1
ATOM 1542 N N . TYR A 1 193 ? 1.538 0.065 17.234 1.00 95.19 193 TYR A N 1
ATOM 1543 C CA . TYR A 1 193 ? 1.907 -1.054 18.097 1.00 95.19 193 TYR A CA 1
ATOM 1544 C C . TYR A 1 193 ? 1.102 -2.299 17.724 1.00 95.19 193 TYR A C 1
ATOM 1546 O O . TYR A 1 193 ? -0.115 -2.357 17.917 1.00 95.19 193 TYR A O 1
ATOM 1554 N N . THR A 1 194 ? 1.773 -3.279 17.118 1.00 96.31 194 THR A N 1
ATOM 1555 C CA . THR A 1 194 ? 1.129 -4.444 16.497 1.00 96.31 194 THR A CA 1
ATOM 1556 C C . THR A 1 194 ? 0.946 -5.585 17.490 1.00 96.31 194 THR A C 1
ATOM 1558 O O . THR A 1 194 ? 1.895 -5.994 18.147 1.00 96.31 194 THR A O 1
ATOM 1561 N N . LEU A 1 195 ? -0.272 -6.131 17.554 1.00 97.56 195 LEU A N 1
ATOM 1562 C CA . LEU A 1 195 ? -0.659 -7.257 18.410 1.00 97.56 195 LEU A CA 1
ATOM 1563 C C . LEU A 1 195 ? -0.783 -8.564 17.617 1.00 97.56 195 LEU A C 1
ATOM 1565 O O . LEU A 1 195 ? -0.343 -9.616 18.073 1.00 97.56 195 LEU A O 1
ATOM 1569 N N . TRP A 1 196 ? -1.354 -8.492 16.409 1.00 98.12 196 TRP A N 1
ATOM 1570 C CA . TRP A 1 196 ? -1.385 -9.590 15.439 1.00 98.12 196 TRP A CA 1
ATOM 1571 C C . TRP A 1 196 ? -0.941 -9.108 14.065 1.00 98.12 196 TRP A C 1
ATOM 1573 O O . TRP A 1 196 ? -1.326 -8.026 13.622 1.00 98.12 196 TRP A O 1
ATOM 1583 N N . GLN A 1 197 ? -0.217 -9.960 13.348 1.00 96.50 197 GLN A N 1
ATOM 1584 C CA . GLN A 1 197 ? 0.142 -9.768 11.949 1.00 96.50 197 GLN A CA 1
ATOM 1585 C C . GLN A 1 197 ? 0.105 -11.115 11.236 1.00 96.50 197 GLN A C 1
ATOM 1587 O O . GLN A 1 197 ? 0.586 -12.119 11.757 1.00 96.50 197 GLN A O 1
ATOM 1592 N N . GLN A 1 198 ? -0.500 -11.146 10.048 1.00 96.00 198 GLN A N 1
ATOM 1593 C CA . GLN A 1 198 ? -0.602 -12.362 9.237 1.00 96.00 198 GLN A CA 1
ATOM 1594 C C . GLN A 1 198 ? -1.190 -13.567 10.001 1.00 96.00 198 GLN A C 1
ATOM 1596 O O . GLN A 1 198 ? -0.765 -14.710 9.835 1.00 96.00 198 GLN A O 1
ATOM 1601 N N . GLY A 1 199 ? -2.205 -13.314 10.832 1.00 96.62 199 GLY A N 1
ATOM 1602 C CA . GLY A 1 199 ? -2.897 -14.354 11.594 1.00 96.62 199 GLY A CA 1
ATOM 1603 C C . GLY A 1 199 ? -2.116 -14.906 12.796 1.00 96.62 199 GLY A C 1
ATOM 1604 O O . GLY A 1 199 ? -2.465 -15.962 13.316 1.00 96.62 199 GLY A O 1
ATOM 1605 N N . ARG A 1 200 ? -1.029 -14.245 13.215 1.00 97.00 200 ARG A N 1
ATOM 1606 C CA . ARG A 1 200 ? -0.170 -14.666 14.333 1.00 97.00 200 ARG A CA 1
ATOM 1607 C C . ARG A 1 200 ? 0.020 -13.525 15.324 1.00 97.00 200 ARG A C 1
ATOM 1609 O O . ARG A 1 200 ? 0.076 -12.369 14.912 1.00 97.00 200 ARG A O 1
ATOM 1616 N N . LYS A 1 201 ? 0.153 -13.855 16.611 1.00 96.62 201 LYS A N 1
ATOM 1617 C CA . LYS A 1 201 ? 0.528 -12.887 17.652 1.00 96.62 201 LYS A CA 1
ATOM 1618 C C . LYS A 1 201 ? 1.911 -12.307 17.358 1.00 96.62 201 LYS A C 1
ATOM 1620 O O . LYS A 1 201 ? 2.829 -13.045 16.998 1.00 96.62 201 LYS A O 1
ATOM 1625 N N . ALA A 1 202 ? 2.051 -11.000 17.519 1.00 92.94 202 ALA A N 1
ATOM 1626 C CA . ALA A 1 202 ? 3.296 -10.283 17.301 1.00 92.94 202 ALA A CA 1
ATOM 1627 C C . ALA A 1 202 ? 4.153 -10.306 18.576 1.00 92.94 202 ALA A C 1
ATOM 1629 O O . ALA A 1 202 ? 3.885 -9.583 19.535 1.00 92.94 202 ALA A O 1
ATOM 1630 N N . GLY A 1 203 ? 5.187 -11.152 18.583 1.00 88.50 203 GLY A N 1
ATOM 1631 C CA . GLY A 1 203 ? 6.177 -11.220 19.662 1.00 88.50 203 GLY A CA 1
ATOM 1632 C C . GLY A 1 203 ? 5.556 -11.332 21.059 1.00 88.50 203 GLY A C 1
ATOM 1633 O O . GLY A 1 203 ? 4.641 -12.123 21.291 1.00 88.50 203 GLY A O 1
ATOM 1634 N N . SER A 1 204 ? 6.054 -10.517 21.987 1.00 89.19 204 SER A N 1
ATOM 1635 C CA . SER A 1 204 ? 5.572 -10.416 23.369 1.00 89.19 204 SER A CA 1
ATOM 1636 C C . SER A 1 204 ? 4.459 -9.379 23.559 1.00 89.19 204 SER A C 1
ATOM 1638 O O . SER A 1 204 ? 4.116 -9.078 24.700 1.00 89.19 204 SER A O 1
ATOM 1640 N N . ALA A 1 205 ? 3.855 -8.839 22.490 1.00 91.44 205 ALA A N 1
ATOM 1641 C CA . ALA A 1 205 ? 2.940 -7.703 22.613 1.00 91.44 205 ALA A CA 1
ATOM 1642 C C . ALA A 1 205 ? 1.739 -7.979 23.531 1.00 91.44 205 ALA A C 1
ATOM 1644 O O . ALA A 1 205 ? 1.343 -7.149 24.339 1.00 91.44 205 ALA A O 1
ATOM 1645 N N . CYS A 1 206 ? 1.205 -9.199 23.501 1.00 94.38 206 CYS A N 1
ATOM 1646 C CA . CYS A 1 206 ? 0.102 -9.577 24.381 1.00 94.38 206 CYS A CA 1
ATOM 1647 C C . CYS A 1 206 ? 0.463 -9.700 25.869 1.00 94.38 206 CYS A C 1
ATOM 1649 O O . CYS A 1 206 ? -0.438 -9.884 26.681 1.00 94.38 206 CYS A O 1
ATOM 1651 N N . GLN A 1 207 ? 1.741 -9.615 26.244 1.00 94.19 207 GLN A N 1
ATOM 1652 C CA . GLN A 1 207 ? 2.149 -9.572 27.651 1.00 94.19 207 GLN A CA 1
ATOM 1653 C C . GLN A 1 207 ? 1.930 -8.180 28.259 1.00 94.19 207 GLN A C 1
ATOM 1655 O O . GLN A 1 207 ? 1.673 -8.080 29.455 1.00 94.19 207 GLN A O 1
ATOM 1660 N N . THR A 1 208 ? 1.999 -7.119 27.448 1.00 93.19 208 THR A N 1
ATOM 1661 C CA . THR A 1 208 ? 1.820 -5.728 27.899 1.00 93.19 208 THR A CA 1
ATOM 1662 C C . THR A 1 208 ? 0.362 -5.274 27.824 1.00 93.19 208 THR A C 1
ATOM 1664 O O . THR A 1 208 ? -0.053 -4.432 28.614 1.00 93.19 208 THR A O 1
ATOM 1667 N N . VAL A 1 209 ? -0.434 -5.872 26.925 1.00 96.25 209 VAL A N 1
ATOM 1668 C CA . VAL A 1 209 ? -1.879 -5.608 26.768 1.00 96.25 209 VAL A CA 1
ATOM 1669 C C . VAL A 1 209 ? -2.741 -6.879 26.924 1.00 96.25 209 VAL A C 1
ATOM 1671 O O . VAL A 1 209 ? -3.482 -7.281 26.014 1.00 96.25 209 VAL A O 1
ATOM 1674 N N . PRO A 1 210 ? -2.620 -7.592 28.060 1.00 97.62 210 PRO A N 1
ATOM 1675 C CA . PRO A 1 210 ? -3.184 -8.930 28.223 1.00 97.62 210 PRO A CA 1
ATOM 1676 C C . PRO A 1 210 ? -4.713 -8.972 28.146 1.00 97.62 210 PRO A C 1
ATOM 1678 O O . PRO A 1 210 ? -5.267 -9.940 27.615 1.00 97.62 210 PRO A O 1
ATOM 1681 N N . LYS A 1 211 ? -5.421 -7.943 28.629 1.00 98.31 211 LYS A N 1
ATOM 1682 C CA . LYS A 1 211 ? -6.892 -7.923 28.610 1.00 98.31 211 LYS A CA 1
ATOM 1683 C C . LYS A 1 211 ? -7.399 -7.757 27.183 1.00 98.31 211 LYS A C 1
ATOM 1685 O O . LYS A 1 211 ? -8.281 -8.505 26.761 1.00 98.31 211 LYS A O 1
ATOM 1690 N N . THR A 1 212 ? -6.807 -6.840 26.421 1.00 98.25 212 THR A N 1
ATOM 1691 C CA . THR A 1 212 ? -7.131 -6.612 25.008 1.00 98.25 212 THR A CA 1
ATOM 1692 C C . THR A 1 212 ? -6.890 -7.873 24.189 1.00 98.25 212 THR A C 1
ATOM 1694 O O . THR A 1 212 ? -7.767 -8.295 23.432 1.00 98.25 212 THR A O 1
ATOM 1697 N N . CYS A 1 213 ? -5.739 -8.526 24.372 1.00 98.00 213 CYS A N 1
ATOM 1698 C CA . CYS A 1 213 ? -5.454 -9.772 23.670 1.00 98.00 213 CYS A CA 1
ATOM 1699 C C . CYS A 1 213 ? -6.428 -10.898 24.047 1.00 98.00 213 CYS A C 1
ATOM 1701 O O . CYS A 1 213 ? -6.940 -11.566 23.150 1.00 98.00 213 CYS A O 1
ATOM 1703 N N . SER A 1 214 ? -6.749 -11.073 25.333 1.00 98.12 214 SER A N 1
ATOM 1704 C CA . SER A 1 214 ? -7.703 -12.099 25.782 1.00 98.12 214 SER A CA 1
ATOM 1705 C C . SER A 1 214 ? -9.116 -11.887 25.222 1.00 98.12 214 SER A C 1
ATOM 1707 O O . SER A 1 214 ? -9.804 -12.847 24.869 1.00 98.12 214 SER A O 1
ATOM 1709 N N . LEU A 1 215 ? -9.551 -10.629 25.085 1.00 98.19 215 LEU A N 1
ATOM 1710 C CA . LEU A 1 215 ? -10.820 -10.290 24.440 1.00 98.19 215 LEU A CA 1
ATOM 1711 C C . LEU A 1 215 ? -10.834 -10.692 22.956 1.00 98.19 215 LEU A C 1
ATOM 1713 O O . LEU A 1 215 ? -11.821 -11.255 22.481 1.00 98.19 215 LEU A O 1
ATOM 1717 N N . LEU A 1 216 ? -9.743 -10.420 22.233 1.00 98.12 216 LEU A N 1
ATOM 1718 C CA . LEU A 1 216 ? -9.624 -10.664 20.791 1.00 98.12 216 LEU A CA 1
ATOM 1719 C C . LEU A 1 216 ? -9.466 -12.142 20.423 1.00 98.12 216 LEU A C 1
ATOM 1721 O O . LEU A 1 216 ? -9.927 -12.544 19.357 1.00 98.12 216 LEU A O 1
ATOM 1725 N N . GLU A 1 217 ? -8.865 -12.960 21.288 1.00 97.06 217 GLU A N 1
ATOM 1726 C CA . GLU A 1 217 ? -8.649 -14.399 21.051 1.00 97.06 217 GLU A CA 1
ATOM 1727 C C . GLU A 1 217 ? -9.927 -15.179 20.725 1.00 97.06 217 GLU A C 1
ATOM 1729 O O . GLU A 1 217 ? -9.869 -16.212 20.062 1.00 97.06 217 GLU A O 1
ATOM 1734 N N . ARG A 1 218 ? -11.088 -14.672 21.147 1.00 96.56 218 ARG A N 1
ATOM 1735 C CA . ARG A 1 218 ? -12.395 -15.289 20.884 1.00 96.56 218 ARG A CA 1
ATOM 1736 C C . ARG A 1 218 ? -12.900 -15.072 19.452 1.00 96.56 218 ARG A C 1
ATOM 1738 O O . ARG A 1 218 ? -13.880 -15.701 19.072 1.00 96.56 218 ARG A O 1
ATOM 1745 N N . TYR A 1 219 ? -12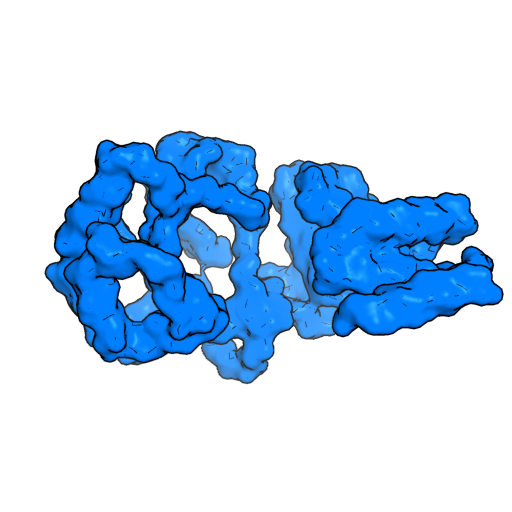.248 -14.207 18.671 1.00 98.06 219 TYR A N 1
ATOM 1746 C CA . TYR A 1 219 ? -12.695 -13.772 17.344 1.00 98.06 219 TYR A CA 1
ATOM 1747 C C . TYR A 1 219 ? -11.672 -14.166 16.274 1.00 98.06 219 TYR A C 1
ATOM 1749 O O . TYR A 1 219 ? -10.733 -13.426 15.947 1.00 98.06 219 TYR A O 1
ATOM 1757 N N . SER A 1 220 ? -11.839 -15.376 15.740 1.00 97.69 220 SER A N 1
ATOM 1758 C CA . SER A 1 220 ? -10.952 -15.964 14.725 1.00 97.69 220 SER A CA 1
ATOM 1759 C C . SER A 1 220 ? -10.984 -15.217 13.386 1.00 97.69 220 SER A C 1
ATOM 1761 O O . SER A 1 220 ? -9.980 -15.179 12.675 1.00 97.69 220 SER A O 1
ATOM 1763 N N . GLU A 1 221 ? -12.092 -14.545 13.075 1.00 97.31 221 GLU A N 1
ATOM 1764 C CA . GLU A 1 221 ? -12.256 -13.690 11.900 1.00 97.31 221 GLU A CA 1
ATOM 1765 C C . GLU A 1 221 ? -11.278 -12.501 11.895 1.00 97.31 221 GLU A C 1
ATOM 1767 O O . GLU A 1 221 ? -10.856 -12.048 10.829 1.00 97.31 221 GLU A O 1
ATOM 1772 N N . ALA A 1 222 ? -10.865 -12.029 13.077 1.00 97.12 222 ALA A N 1
ATOM 1773 C CA . ALA A 1 222 ? -9.869 -10.975 13.235 1.00 97.12 222 ALA A CA 1
ATOM 1774 C C . ALA A 1 222 ? -8.470 -11.565 13.465 1.00 97.12 222 ALA A C 1
ATOM 1776 O O . ALA A 1 222 ? -7.533 -11.265 12.723 1.00 97.12 222 ALA A O 1
ATOM 1777 N N . THR A 1 223 ? -8.327 -12.431 14.472 1.00 98.06 223 THR A N 1
ATOM 1778 C CA . THR A 1 223 ? -7.021 -12.966 14.903 1.00 98.06 223 THR A CA 1
ATOM 1779 C C . THR A 1 223 ? -6.415 -13.960 13.918 1.00 98.06 223 THR A C 1
ATOM 1781 O O . THR A 1 223 ? -5.193 -14.032 13.812 1.00 98.06 223 THR A O 1
ATOM 1784 N N . GLY A 1 224 ? -7.241 -14.683 13.158 1.00 97.75 224 GLY A N 1
ATOM 1785 C CA . GLY A 1 224 ? -6.829 -15.613 12.105 1.00 97.75 224 GLY A CA 1
ATOM 1786 C C . GLY A 1 224 ? -6.668 -14.965 10.726 1.00 97.75 224 GLY A C 1
ATOM 1787 O O . GLY A 1 224 ? -6.291 -15.644 9.767 1.00 97.75 224 GLY A O 1
ATOM 1788 N N . CYS A 1 225 ? -6.921 -13.658 10.592 1.00 97.81 225 CYS A N 1
ATOM 1789 C CA . CYS A 1 225 ? -6.842 -12.963 9.310 1.00 97.81 225 CYS A CA 1
ATOM 1790 C C . CYS A 1 225 ? -5.387 -12.848 8.818 1.00 97.81 225 CYS A C 1
ATOM 1792 O O . CYS A 1 225 ? -4.654 -11.910 9.142 1.00 97.81 225 CYS A O 1
ATOM 1794 N N . LYS A 1 226 ? -4.970 -13.789 7.961 1.00 97.62 226 LYS A N 1
ATOM 1795 C CA . LYS A 1 226 ? -3.611 -13.859 7.380 1.00 97.62 226 LYS A CA 1
ATOM 1796 C C . LYS A 1 226 ? -3.241 -12.670 6.495 1.00 97.62 226 LYS A C 1
ATOM 1798 O O . LYS A 1 226 ? -2.068 -12.415 6.250 1.00 97.62 226 LYS A O 1
ATOM 1803 N N . ARG A 1 227 ? -4.240 -11.937 6.010 1.00 97.44 227 ARG A N 1
ATOM 1804 C CA . ARG A 1 227 ? -4.062 -10.726 5.200 1.00 97.44 227 ARG A CA 1
ATOM 1805 C C . ARG A 1 227 ? -4.240 -9.447 6.021 1.00 97.44 227 ARG A C 1
ATOM 1807 O O . ARG A 1 227 ? -4.212 -8.354 5.462 1.00 97.44 227 ARG A O 1
ATOM 1814 N N . GLY A 1 228 ? -4.439 -9.564 7.330 1.00 96.81 228 GLY A N 1
ATOM 1815 C CA . GLY A 1 228 ? -4.733 -8.468 8.242 1.00 96.81 228 GLY A CA 1
ATOM 1816 C C . GLY A 1 228 ? -3.662 -8.258 9.305 1.00 96.81 228 GLY A C 1
ATOM 1817 O O . GLY A 1 228 ? -2.653 -8.963 9.383 1.00 96.81 228 GLY A O 1
ATOM 1818 N N . GLN A 1 229 ? -3.917 -7.235 10.112 1.00 97.62 229 GLN A N 1
ATOM 1819 C CA . GLN A 1 229 ? -3.178 -6.900 11.319 1.00 97.62 229 GLN A CA 1
ATOM 1820 C C . GLN A 1 229 ? -4.187 -6.424 12.366 1.00 97.62 229 GLN A C 1
ATOM 1822 O O . GLN A 1 229 ? -5.202 -5.824 12.002 1.00 97.62 229 GLN A O 1
ATOM 1827 N N . ILE A 1 230 ? -3.869 -6.635 13.638 1.00 98.50 230 ILE A N 1
ATOM 1828 C CA . ILE A 1 230 ? -4.522 -5.969 14.766 1.00 98.50 230 ILE A CA 1
ATOM 1829 C C . ILE A 1 230 ? -3.444 -5.139 15.445 1.00 98.50 230 ILE A C 1
ATOM 1831 O O . ILE A 1 230 ? -2.410 -5.688 15.828 1.00 98.50 230 ILE A O 1
ATOM 1835 N N . LYS A 1 231 ? -3.652 -3.828 15.548 1.00 97.44 231 LYS A N 1
ATOM 1836 C CA . LYS A 1 231 ? -2.651 -2.900 16.069 1.00 97.44 231 LYS A CA 1
ATOM 1837 C C . LYS A 1 231 ? -3.292 -1.652 16.654 1.00 97.44 231 LYS A C 1
ATOM 1839 O O . LYS A 1 231 ? -4.334 -1.212 16.167 1.00 97.44 231 LYS A O 1
ATOM 1844 N N . PHE A 1 232 ? -2.632 -1.065 17.640 1.00 97.75 232 PHE A N 1
ATOM 1845 C CA . PHE A 1 232 ? -2.868 0.322 18.012 1.00 97.75 232 PHE A CA 1
ATOM 1846 C C 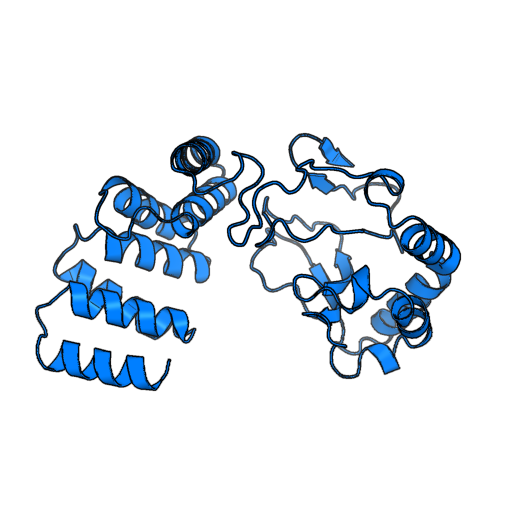. PHE A 1 232 ? -2.175 1.243 17.014 1.00 97.75 232 PHE A C 1
ATOM 1848 O O . PHE A 1 232 ? -1.139 0.895 16.446 1.00 97.75 232 PHE A O 1
ATOM 1855 N N . SER A 1 233 ? -2.763 2.411 16.788 1.00 96.69 233 SER A N 1
ATOM 1856 C CA . SER A 1 233 ? -2.266 3.412 15.850 1.00 96.69 233 SER A CA 1
ATOM 1857 C C . SER A 1 233 ? -2.474 4.789 16.461 1.00 96.69 233 SER A C 1
ATOM 1859 O O . SER A 1 233 ? -3.602 5.131 16.813 1.00 96.69 233 SER A O 1
ATOM 1861 N N . VAL A 1 234 ? -1.402 5.569 16.560 1.00 95.31 234 VAL A N 1
ATOM 1862 C CA . VAL A 1 234 ? -1.397 6.908 17.163 1.00 95.31 234 VAL A CA 1
ATOM 1863 C C . VAL A 1 234 ? -0.870 7.898 16.135 1.00 95.31 234 VAL A C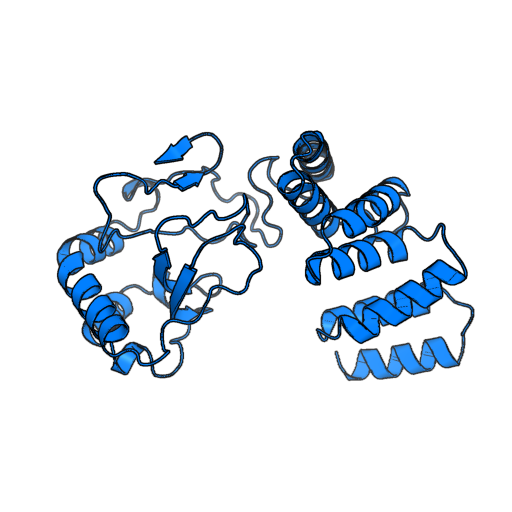 1
ATOM 1865 O O . VAL A 1 234 ? 0.202 7.693 15.572 1.00 95.31 234 VAL A O 1
ATOM 1868 N N . MET A 1 235 ? -1.628 8.961 15.880 1.00 95.94 235 MET A N 1
ATOM 1869 C CA . MET A 1 235 ? -1.231 10.053 14.990 1.00 95.94 235 MET A CA 1
ATOM 1870 C C . MET A 1 235 ? -1.209 11.357 15.775 1.00 95.94 235 MET A C 1
ATOM 1872 O O . MET A 1 235 ? -2.188 11.678 16.451 1.00 95.94 235 MET A O 1
ATOM 1876 N N . GLN A 1 236 ? -0.114 12.104 15.657 1.00 95.25 236 GLN A N 1
ATOM 1877 C CA . GLN A 1 236 ? 0.033 13.408 16.300 1.00 95.25 236 GLN A CA 1
ATOM 1878 C C . GLN A 1 236 ? -0.554 14.536 15.434 1.00 95.25 236 GLN A C 1
ATOM 1880 O O . GLN A 1 236 ? -0.719 14.360 14.217 1.00 95.25 236 GLN A O 1
ATOM 1885 N N . PRO A 1 237 ? -0.868 15.709 16.019 1.00 96.81 237 PRO A N 1
ATOM 1886 C CA . PRO A 1 237 ? -1.267 16.890 15.259 1.00 96.81 237 PRO A CA 1
ATOM 1887 C C . PRO A 1 237 ? -0.282 17.231 14.133 1.00 96.81 237 PRO A C 1
ATOM 1889 O O . PRO A 1 237 ? 0.917 16.988 14.234 1.00 96.81 237 PRO A O 1
ATOM 1892 N N . GLY A 1 238 ? -0.794 17.796 13.038 1.00 96.25 238 GLY A N 1
ATOM 1893 C CA . GLY A 1 238 ? 0.024 18.132 11.866 1.00 96.25 238 GLY A CA 1
ATOM 1894 C C . GLY A 1 238 ? 0.369 16.944 10.962 1.00 96.25 238 GLY A C 1
ATOM 1895 O O . GLY A 1 238 ? 1.071 17.134 9.970 1.00 96.25 238 GLY A O 1
ATOM 1896 N N . THR A 1 239 ? -0.143 15.745 11.254 1.00 97.44 239 THR A N 1
ATOM 1897 C CA . THR A 1 239 ? 0.073 14.555 10.422 1.00 97.44 239 THR A CA 1
ATOM 1898 C C . THR A 1 239 ? -0.846 14.530 9.207 1.00 97.44 239 THR A C 1
ATOM 1900 O O . THR A 1 239 ? -2.064 14.654 9.332 1.00 97.44 239 THR A O 1
ATOM 1903 N N . HIS A 1 240 ? -0.264 14.313 8.028 1.00 97.50 240 HIS A N 1
ATOM 1904 C CA . HIS A 1 240 ? -1.001 14.009 6.805 1.00 97.50 240 HIS A CA 1
ATOM 1905 C C . HIS A 1 240 ? -0.453 12.726 6.180 1.00 97.50 240 HIS A C 1
ATOM 1907 O O . HIS A 1 240 ? 0.758 12.554 6.029 1.00 97.50 240 HIS A O 1
ATOM 1913 N N . VAL A 1 241 ? -1.366 11.817 5.845 1.00 96.94 241 VAL A N 1
ATOM 1914 C CA . VAL A 1 241 ? -1.073 10.548 5.177 1.00 96.94 241 VAL A CA 1
ATOM 1915 C C . VAL A 1 241 ? -1.559 10.666 3.739 1.00 96.94 241 VAL A C 1
ATOM 1917 O O . VAL A 1 241 ? -2.721 11.010 3.508 1.00 96.94 241 VAL A O 1
ATOM 1920 N N . TRP A 1 242 ? -0.680 10.369 2.786 1.00 96.81 242 TRP A N 1
ATOM 1921 C CA . TRP A 1 242 ? -0.983 10.398 1.363 1.00 96.81 242 TRP A CA 1
ATOM 1922 C C . TRP A 1 242 ? -2.177 9.494 1.016 1.00 96.81 242 TRP A C 1
ATOM 1924 O O . TRP A 1 242 ? -2.400 8.462 1.671 1.00 96.81 242 TRP A O 1
ATOM 1934 N N . PRO A 1 243 ? -2.947 9.831 -0.036 1.00 97.06 243 PRO A N 1
ATOM 1935 C CA . PRO A 1 243 ? -3.903 8.902 -0.621 1.00 97.06 243 PRO A CA 1
ATOM 1936 C C . PRO A 1 243 ? -3.209 7.580 -0.966 1.00 97.06 243 PRO A C 1
ATOM 1938 O O . PRO A 1 243 ? -2.240 7.561 -1.710 1.00 97.06 243 PRO A O 1
ATOM 1941 N N . HIS A 1 244 ? -3.705 6.468 -0.433 1.00 96.75 244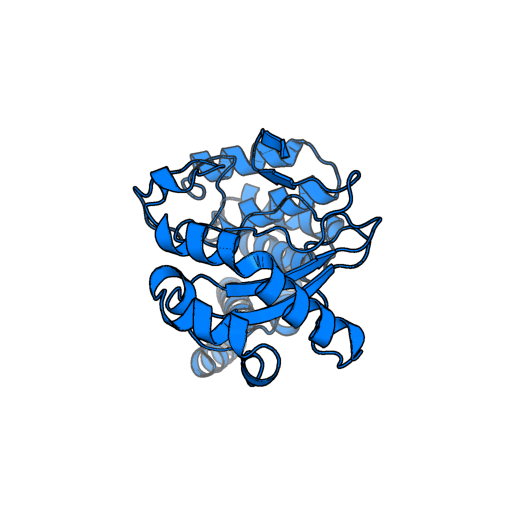 HIS A N 1
ATOM 1942 C CA . HIS A 1 244 ? -3.105 5.153 -0.647 1.00 96.75 244 HIS A CA 1
ATOM 1943 C C . HIS A 1 244 ? -4.183 4.070 -0.730 1.00 96.75 244 HIS A C 1
ATOM 1945 O O . HIS A 1 244 ? -5.373 4.314 -0.519 1.00 96.75 244 HIS A O 1
ATOM 1951 N N . THR A 1 245 ? -3.782 2.850 -1.072 1.00 97.50 245 THR A N 1
ATOM 1952 C CA . THR A 1 245 ? -4.670 1.683 -1.114 1.00 97.50 245 THR A CA 1
ATOM 1953 C C . THR A 1 245 ? -3.952 0.492 -0.503 1.00 97.50 245 THR A C 1
ATOM 1955 O O . THR A 1 245 ? -2.758 0.303 -0.711 1.00 97.50 245 THR A O 1
ATOM 1958 N N . GLY A 1 246 ? -4.675 -0.313 0.278 1.00 96.38 246 GLY A N 1
ATOM 1959 C CA . GLY A 1 246 ? -4.126 -1.558 0.807 1.00 96.38 246 GLY A CA 1
ATOM 1960 C C . GLY A 1 246 ? -3.869 -2.591 -0.301 1.00 96.38 246 GLY A C 1
ATOM 1961 O O . GLY A 1 246 ? -4.467 -2.516 -1.370 1.00 96.38 246 GLY A O 1
ATOM 1962 N N . PRO A 1 247 ? -3.055 -3.625 -0.045 1.00 96.75 247 PRO A N 1
ATOM 1963 C CA . PRO A 1 247 ? -2.627 -4.553 -1.094 1.00 96.75 247 PRO A CA 1
ATOM 1964 C C . PRO A 1 247 ? -3.718 -5.528 -1.571 1.00 96.75 247 PRO A C 1
ATOM 1966 O O . PRO A 1 247 ? -3.554 -6.160 -2.607 1.00 96.75 247 PRO A O 1
ATOM 1969 N N . THR A 1 248 ? -4.824 -5.692 -0.836 1.00 98.44 248 THR A N 1
ATOM 1970 C CA . THR A 1 248 ? -5.792 -6.791 -1.029 1.00 98.44 248 THR A CA 1
ATOM 1971 C C . THR A 1 248 ? -7.227 -6.350 -0.751 1.00 98.44 248 THR A C 1
ATOM 1973 O O . THR A 1 248 ? -7.472 -5.689 0.259 1.00 98.44 248 THR A O 1
ATOM 1976 N N . ASN A 1 249 ? -8.185 -6.810 -1.565 1.00 98.56 249 ASN A N 1
ATOM 1977 C CA . ASN A 1 249 ? -9.625 -6.653 -1.300 1.00 98.56 249 ASN A CA 1
ATOM 1978 C C . ASN A 1 249 ? -10.185 -7.656 -0.266 1.00 98.56 249 ASN A C 1
ATOM 1980 O O . ASN A 1 249 ? -11.303 -7.505 0.209 1.00 98.56 249 ASN A O 1
ATOM 1984 N N . CYS A 1 250 ? -9.408 -8.674 0.113 1.00 98.50 250 CYS A N 1
ATOM 1985 C CA . CYS A 1 250 ? -9.835 -9.760 1.007 1.00 98.50 250 CYS A CA 1
ATOM 1986 C C . CYS A 1 250 ? -9.888 -9.398 2.505 1.00 98.50 250 CYS A C 1
ATOM 1988 O O . CYS A 1 250 ? -9.818 -10.288 3.351 1.00 98.50 250 CYS A O 1
ATOM 1990 N N . ARG A 1 251 ? -9.918 -8.111 2.865 1.00 98.56 251 ARG A N 1
ATOM 1991 C CA . ARG A 1 251 ? -10.028 -7.676 4.263 1.00 98.56 251 ARG A CA 1
ATOM 1992 C C . ARG A 1 251 ? -10.840 -6.395 4.366 1.00 98.56 251 ARG A C 1
ATOM 1994 O O . ARG A 1 251 ? -10.660 -5.483 3.564 1.00 98.56 251 ARG A O 1
ATOM 2001 N N . LEU A 1 252 ? -11.647 -6.305 5.415 1.00 98.75 252 LEU A N 1
ATOM 2002 C CA . LEU A 1 252 ? -12.201 -5.043 5.895 1.00 98.75 252 LEU A CA 1
ATOM 2003 C C . LEU A 1 252 ? -11.365 -4.557 7.083 1.00 98.75 252 LEU A C 1
ATOM 2005 O O . LEU A 1 252 ? -10.733 -5.358 7.775 1.00 98.75 252 LEU A O 1
ATOM 2009 N N . ARG A 1 253 ? -11.329 -3.243 7.308 1.00 98.69 253 ARG A N 1
ATOM 2010 C CA . ARG A 1 253 ? -10.589 -2.633 8.418 1.00 98.69 253 ARG A CA 1
ATOM 2011 C C . ARG A 1 253 ? -11.557 -1.906 9.343 1.00 98.69 253 ARG A C 1
ATOM 2013 O O . ARG A 1 253 ? -12.205 -0.953 8.930 1.00 98.69 253 ARG A O 1
ATOM 2020 N N . MET A 1 254 ? -11.631 -2.363 10.589 1.00 98.75 254 MET A N 1
ATOM 2021 C CA . MET A 1 254 ? -12.352 -1.677 11.660 1.00 98.75 254 MET A CA 1
ATOM 2022 C C . MET A 1 254 ? -11.406 -0.694 12.350 1.00 98.75 254 MET A C 1
ATOM 2024 O O . MET A 1 254 ? -10.273 -1.060 12.661 1.00 98.75 254 MET A O 1
ATOM 2028 N N . HIS A 1 255 ? -11.867 0.529 12.608 1.00 98.75 255 HIS A N 1
ATOM 2029 C CA . HIS A 1 255 ? -11.185 1.491 13.474 1.00 98.75 255 HIS A CA 1
ATOM 2030 C C . HIS A 1 255 ? -12.061 1.740 14.703 1.00 98.75 255 HIS A C 1
ATOM 2032 O O . HIS A 1 255 ? -13.178 2.234 14.571 1.00 98.75 255 HIS A O 1
ATOM 2038 N N . LEU A 1 256 ? -11.553 1.395 15.888 1.00 98.75 256 LEU A N 1
ATOM 2039 C CA . LEU A 1 256 ? -12.167 1.740 17.168 1.00 98.75 256 LEU A CA 1
ATOM 2040 C C . LEU A 1 256 ? -11.507 3.021 17.689 1.00 98.75 256 LEU A C 1
ATOM 2042 O O . LEU A 1 256 ? -10.295 3.041 17.904 1.00 98.75 256 LEU A O 1
ATOM 2046 N N . GLY A 1 257 ? -12.285 4.086 17.884 1.00 98.50 257 GLY A N 1
ATOM 2047 C CA . GLY A 1 257 ? -11.779 5.320 18.485 1.00 98.50 257 GLY A CA 1
ATOM 2048 C C . GLY A 1 257 ? -11.443 5.115 19.963 1.00 98.50 257 GLY A C 1
ATOM 2049 O O . GLY A 1 257 ? -12.300 4.684 20.728 1.00 98.50 257 GLY A O 1
ATOM 2050 N N . LEU A 1 258 ? -10.202 5.419 20.359 1.00 98.38 258 LEU A N 1
ATOM 2051 C CA . LEU A 1 258 ? -9.734 5.283 21.747 1.00 98.38 258 LEU A CA 1
ATOM 2052 C C . LEU A 1 258 ? -9.600 6.648 22.432 1.00 98.38 258 LEU A C 1
ATOM 2054 O O . LEU A 1 258 ? -10.203 6.885 23.476 1.00 98.38 258 LEU A O 1
ATOM 2058 N N . VAL A 1 259 ? -8.838 7.556 21.817 1.00 97.81 259 VAL A N 1
ATOM 2059 C CA . VAL A 1 259 ? -8.706 8.962 22.216 1.00 97.81 259 VAL A CA 1
ATOM 2060 C C . VAL A 1 259 ? -8.764 9.797 20.945 1.00 97.81 259 VAL A C 1
ATOM 2062 O O . VAL A 1 259 ? -7.822 9.785 20.158 1.00 97.81 259 VAL A O 1
ATOM 2065 N N . ILE A 1 260 ? -9.891 10.471 20.717 1.00 97.75 260 ILE A N 1
ATOM 2066 C CA . ILE A 1 260 ? -10.132 11.264 19.509 1.00 97.75 260 ILE A CA 1
ATOM 2067 C C . ILE A 1 260 ? -10.372 12.716 19.934 1.00 97.75 260 ILE A C 1
ATOM 2069 O O . ILE A 1 260 ? -11.338 12.968 20.660 1.00 97.75 260 ILE A O 1
ATOM 2073 N N . PRO A 1 261 ? -9.513 13.668 19.526 1.00 96.81 261 PRO A N 1
ATOM 2074 C CA . PRO A 1 261 ? -9.772 15.091 19.715 1.00 96.81 261 PRO A CA 1
ATOM 2075 C C . PRO A 1 261 ? -11.128 15.501 19.127 1.00 96.81 261 PRO A C 1
ATOM 2077 O O . PRO A 1 261 ? -11.569 14.944 18.123 1.00 96.81 261 PRO A O 1
ATOM 2080 N N . THR A 1 262 ? -11.782 16.505 19.715 1.00 95.06 262 THR A N 1
ATOM 2081 C CA . THR A 1 262 ? -13.106 16.969 19.255 1.00 95.06 262 THR A CA 1
ATOM 2082 C C . THR A 1 262 ? -13.086 17.530 17.831 1.00 95.06 262 THR A C 1
ATOM 2084 O O . THR A 1 262 ? -14.108 17.508 17.147 1.00 95.06 262 THR A O 1
ATOM 2087 N N . HIS A 1 263 ? -11.928 18.010 17.371 1.00 94.38 263 HIS A N 1
ATOM 2088 C CA . HIS A 1 263 ? -11.723 18.576 16.041 1.00 94.38 263 HIS A CA 1
ATOM 2089 C C . HIS A 1 263 ? -10.358 18.169 15.469 1.00 94.38 263 HIS A C 1
ATOM 2091 O O . HIS A 1 263 ? -9.440 17.815 16.203 1.00 94.38 263 HIS A O 1
ATOM 2097 N N . GLY A 1 264 ? -10.210 18.270 14.145 1.00 95.12 264 GLY A N 1
ATOM 2098 C CA . GLY A 1 264 ? -8.922 18.139 13.450 1.00 95.12 264 GLY A CA 1
ATOM 2099 C C . GLY A 1 264 ? -8.590 16.739 12.924 1.00 95.12 264 GLY A C 1
ATOM 2100 O O . GLY A 1 264 ? -7.774 16.623 12.012 1.00 95.12 264 GLY A O 1
ATOM 2101 N N . CYS A 1 265 ? -9.255 15.690 13.410 1.00 98.12 265 CYS A N 1
ATOM 2102 C CA . CYS A 1 265 ? -9.079 14.324 12.911 1.00 98.12 265 CYS A CA 1
ATOM 2103 C C . CYS A 1 265 ? -10.187 13.960 11.915 1.00 98.12 265 CYS A C 1
ATOM 2105 O O . CYS A 1 265 ? -11.365 14.111 12.223 1.00 98.12 265 CYS A O 1
ATOM 2107 N N . LYS A 1 266 ? -9.809 13.471 10.729 1.00 98.25 266 LYS A N 1
ATOM 2108 C CA . LYS A 1 266 ? -10.734 12.959 9.707 1.00 98.25 266 LYS A CA 1
ATOM 2109 C C . LYS A 1 266 ? -10.054 11.909 8.835 1.00 98.25 266 LYS A C 1
ATOM 2111 O O . LYS A 1 266 ? -8.836 11.943 8.663 1.00 98.25 266 LYS A O 1
ATOM 2116 N N . ILE A 1 267 ? -10.834 11.013 8.246 1.00 98.56 267 ILE A N 1
ATOM 2117 C CA . ILE A 1 267 ? -10.377 9.999 7.295 1.00 98.56 267 ILE A CA 1
ATOM 2118 C C . ILE A 1 267 ? -11.287 9.990 6.066 1.00 98.56 267 ILE A C 1
ATOM 2120 O O . ILE A 1 267 ? -12.512 9.940 6.163 1.00 98.56 267 ILE A O 1
ATOM 2124 N N . ARG A 1 268 ? -10.683 10.017 4.876 1.00 98.50 268 ARG A N 1
ATOM 2125 C CA . ARG A 1 268 ? -11.403 9.914 3.605 1.00 98.50 268 ARG A CA 1
ATOM 2126 C C . ARG A 1 268 ? -11.201 8.534 2.995 1.00 98.50 268 ARG A C 1
ATOM 2128 O O . ARG A 1 268 ? -10.069 8.098 2.809 1.00 98.50 268 ARG A O 1
ATOM 2135 N N . CYS A 1 269 ? -12.297 7.886 2.620 1.00 98.38 269 CYS A N 1
ATOM 2136 C CA . CYS A 1 269 ? -12.284 6.697 1.776 1.00 98.38 269 CYS A CA 1
ATOM 2137 C C . CYS A 1 269 ? -13.138 6.988 0.543 1.00 98.38 269 CYS A C 1
ATOM 2139 O O . CYS A 1 269 ? -14.333 7.267 0.661 1.00 98.38 269 CYS A O 1
ATOM 2141 N N . THR A 1 270 ? -12.526 6.943 -0.643 1.00 96.44 270 THR A N 1
ATOM 2142 C CA . THR A 1 270 ? -13.147 7.347 -1.920 1.00 96.44 270 THR A CA 1
ATOM 2143 C C . THR A 1 270 ? -13.647 8.801 -1.882 1.00 96.44 270 THR A C 1
ATOM 2145 O O . THR A 1 270 ? -12.855 9.704 -1.588 1.00 96.44 270 THR A O 1
ATOM 2148 N N . ASN A 1 271 ? -14.932 9.037 -2.147 1.00 95.81 271 ASN A N 1
ATOM 2149 C CA . ASN A 1 271 ? -15.584 10.347 -2.149 1.00 95.81 271 ASN A CA 1
ATOM 2150 C C . ASN A 1 271 ? -16.206 10.736 -0.792 1.00 95.81 271 ASN A C 1
ATOM 2152 O O . ASN A 1 271 ? -16.815 11.796 -0.688 1.00 95.81 271 ASN A O 1
ATOM 2156 N N . GLN A 1 272 ? -16.062 9.910 0.250 1.00 98.00 272 GLN A N 1
ATOM 2157 C CA . GLN A 1 272 ? -16.678 10.138 1.560 1.00 98.00 272 GLN A CA 1
ATOM 2158 C C . GLN A 1 272 ? -15.621 10.337 2.649 1.00 98.00 272 GLN A C 1
ATOM 2160 O O . GLN A 1 272 ? -14.699 9.530 2.791 1.00 98.00 272 GLN A O 1
ATOM 2165 N N . THR A 1 273 ? -15.787 11.399 3.439 1.00 98.25 273 THR A N 1
ATOM 2166 C CA . THR A 1 273 ? -14.948 11.719 4.604 1.00 98.25 273 THR A CA 1
ATOM 2167 C C . THR A 1 273 ? -15.754 11.521 5.884 1.00 98.25 273 THR A C 1
ATOM 2169 O O . THR A 1 273 ? -16.925 11.898 5.922 1.00 98.25 273 THR A O 1
ATOM 2172 N N . ARG A 1 274 ? -15.136 10.920 6.902 1.00 96.88 274 ARG A N 1
ATOM 2173 C CA . ARG A 1 274 ? -15.683 10.738 8.252 1.00 96.88 274 ARG A CA 1
ATOM 2174 C C . ARG A 1 274 ? -14.696 11.211 9.307 1.00 96.88 274 ARG A C 1
ATOM 2176 O O . ARG A 1 274 ? -13.488 11.289 8.981 1.00 96.88 274 ARG A O 1
#

Sequence (274 aa):
MRGSLATLEKLVQLFPEDAALKNDLGVAYLLLGDNKGAKRVYEEVLAVAPGDGFAKVHYGFILKSENKIAESIPYLKEGLESGEPGTDDGRFYFHLGDALQRVGDDSAYYWYELGHQRGHFASVWQRSLYNVNGLKAQPWWTPKETGYTDLVKMLERNWKTIRDEALAVMDQNTGLFVPEEENLREKGEWGQYTLWQQGRKAGSACQTVPKTCSLLERYSEATGCKRGQIKFSVMQPGTHVWPHTGPTNCRLRMHLGLVIPTHGCKIRCTNQTR

Radius of gyration: 21.81 Å; chains: 1; bounding box: 53×39×55 Å

Foldseek 3Di:
DVVVLVVLVVVCVVVVPDLVSLLVNLVVCVVVVNLVRSLVSLVVSCVVVVQQLSSLLSNLLSCVVVVVLVVSQVSLVSSCVSPDPPNLALSSLQSNLLSCQLVVHPCSLVSLQVNVVSVQAPHSQGSARAEDPPPDDDQDDDCVRVVVVVVVVLCVVCLQLVLVLVVQVVVVVPCQFDFDDPPFWPDFTKTKHWQAEQLDGDDCSCVSSVVVVVSCVVPCVANRRRLDTDMDMDTDPPIDTGDHHRNYPPDDDDDDDNDDPPDDDWDDRDPDID

Organism: Scomber scombrus (NCBI:txid13677)

pLDDT: mean 95.79, std 5.08, range [64.88, 98.81]